Protein 6UEX (pdb70)

Organism: Staphylococcus aureus (strain N315) (NCBI:txid158879)

Nearest PDB structures (foldseek):
  6uex-assembly1_A  TM=1.004E+00  e=4.741E-59  Staphylococcus aureus subsp. aureus N315
  3tel-assembly1_A  TM=8.337E-01  e=2.319E-20  Streptococcus pneumoniae
  3tfl-assembly1_A  TM=8.234E-01  e=1.298E-20  Streptococcus pneumoniae
  3pe5-assembly2_B  TM=7.782E-01  e=2.002E-21  [Clostridium] leptum DSM 753
  6mps-assembly1_A  TM=8.080E-01  e=6.938E-20  Bacillus subtilis

Radius of gyration: 17.65 Å; Cα contacts (8 Å, |Δi|>4): 456; chains: 1; bounding box: 44×35×43 Å

Solvent-accessible surface area: 12067 Å² total; per-residue (Å²): 82,50,15,17,28,2,35,1,27,8,19,162,18,190,72,39,108,50,93,0,27,24,4,8,8,18,33,3,28,58,126,82,67,62,30,12,9,1,2,3,5,50,24,1,41,1,45,0,43,84,112,36,47,53,37,0,21,37,0,30,57,94,34,16,28,89,22,0,55,94,0,0,55,116,3,2,48,5,83,4,93,56,58,12,13,20,74,76,75,6,34,42,106,17,0,62,89,38,4,111,103,6,0,45,1,87,1,58,75,88,10,58,122,112,8,66,22,78,7,125,137,20,123,78,130,7,70,0,117,54,0,19,1,0,14,81,10,96,104,29,147,79,10,14,73,0,25,16,100,1,25,24,46,6,51,52,23,27,42,61,54,31,51,57,139,85,24,21,123,38,16,93,59,22,1,48,42,44,86,62,65,17,94,21,68,13,65,56,72,15,25,68,104,22,20,80,23,15,15,103,55,24,78,72,121,6,35,48,31,42,0,6,44,172,133,9,74,108,90,37,147,22,150,124,32,33,69,1,6,80,16,79,63,109,59,0,70,102,20,4,133,72,31,44,99,118,80

B-factor: mean 67.32, std 21.63, range [33.6, 157.25]

Sequence (247 aa):
GKISILVLGADKAQGGQSRTDSIMVVQYDFINKKMKMMSVMRDIYADIPGYGKHKINSAYALGGPELLRKTLDKNLGINPEYYAVVDFTGFEKMIDELMPEGVPINVEKDMSKNIGVSLKKGNHRLNGKELLGYARFRHDPEGDFGRVRRQQQVMQTLKKEMVNFRTVVKLPKVAGILRGYVNTNIPDSGIFQTGLSFGIRGEKDVKSLTVPIKNSYEDVNTNTDGSALQINKNTNKQAIKDFLDED

Foldseek 3Di:
DKAKEWEFEKEADPVGQIWTQWTKMWMADLPQQAIAMETEGQQAFFQQVPPGTGRLRVLCSVPRPVSSQVRCCVQQVRHHDKYKYFYLVLQQQLQCVQCVVAFWAQQCAWDDPPLPDTDHGGTDGHGRSVLSSQLPDAPDPCGSVVSNVSVVRVVLSCLVVQLEPVNLVVQVVSLVSRVVGMDMDDDSVRSNVSSVSNSPPHDSDHYYYYPPDPPFWDWDQDDPHGTHIHGDSVVNSVVVVVRPPDD

Secondary structure (DSSP, 8-state):
-EEEEEEEEEEE-TTS-EEEEEEEEEEEETTTTEEEEEEE-TTBEEEETTTEEEETTHHHHHHHHHHHHHHHHHHH----SEEEEE-HHHHHHHHHHH-TT-EEEEE-S-B-TTTSS-B-SEEEEE-HHHHHHHHH--TTTTHHHHHHHHHHHHHHHHHHHHSSHHHHTTHHHHHHHHHHH-EE---HHHHHHHHHHHHHHS-S--EEEEESPTTSEEEEE-SSS-EEEEE-HHHHHHHHHHHHH--

InterPro domains:
  IPR004474 Cell envelope-related transcriptional attenuator domain [PF03816] (99-243)
  IPR004474 Cell envelope-related transcriptional attenuator domain [TIGR00350] (99-243)
  IPR050922 LytR/CpsA/Psr cell wall biosynthesis [PTHR33392] (14-326)

Structure (mmCIF, N/CA/C/O backbone):
data_6UEX
#
_entry.id   6UEX
#
_cell.length_a   89.245
_cell.length_b   90.543
_cell.length_c   94.753
_cell.angle_alpha   90.000
_cell.angle_beta   90.000
_cell.angle_gamma   90.000
#
_symmetry.space_group_name_H-M   'C 2 2 21'
#
loop_
_entity.id
_entity.type
_entity.pdbx_description
1 polymer 'Regulatory protein MsrR'
2 non-polymer 2-(acetylamino)-2-deoxy-1-O-[(S)-hydroxy{[(S)-hydroxy{[(2Z,6Z,10Z,14Z,18Z,22Z,26Z)-3,7,11,15,19,23,27,31-octamethyldotriaconta-2,6,10,14,18,22,26,30-octaen-1-yl]oxy}phosphoryl]oxy}phosphoryl]-alpha-D-glucopyranose
3 non-polymer 'SULFATE ION'
4 non-polymer GLYCEROL
5 water water
#
loop_
_atom_site.group_PDB
_atom_site.id
_atom_site.type_symbol
_atom_site.label_atom_id
_atom_site.label_alt_id
_atom_site.label_comp_id
_atom_site.label_asym_id
_atom_site.label_entity_id
_atom_site.label_seq_id
_atom_site.pdbx_PDB_ins_code
_atom_site.Cartn_x
_atom_site.Cartn_y
_atom_site.Cartn_z
_atom_site.occupancy
_atom_site.B_iso_or_equiv
_atom_site.auth_seq_id
_atom_site.auth_comp_id
_atom_site.auth_asym_id
_atom_site.auth_atom_id
_atom_site.pdbx_PDB_model_num
ATOM 1 N N . GLY A 1 27 ? 64.826 20.139 73.693 1.00 84.54 81 GLY A N 1
ATOM 2 C CA . GLY A 1 27 ? 63.420 20.505 73.716 1.00 84.70 81 GLY A CA 1
ATOM 3 C C . GLY A 1 27 ? 62.824 20.718 72.333 1.00 81.07 81 GLY A C 1
ATOM 4 O O . GLY A 1 27 ? 62.011 21.618 72.116 1.00 78.26 81 GLY A O 1
ATOM 5 N N . LYS A 1 28 ? 63.226 19.881 71.385 1.00 79.06 82 LYS A N 1
ATOM 6 C CA . LYS A 1 28 ? 62.757 20.003 70.017 1.00 81.44 82 LYS A CA 1
ATOM 7 C C . LYS A 1 28 ? 62.299 18.646 69.501 1.00 78.55 82 LYS A C 1
ATOM 8 O O . LYS A 1 28 ? 62.584 17.600 70.089 1.00 74.33 82 LYS A O 1
ATOM 10 N N . ILE A 1 29 ? 61.567 18.679 68.393 1.00 68.51 83 ILE A N 1
ATOM 11 C CA . ILE A 1 29 ? 61.212 17.487 67.635 1.00 61.99 83 ILE A CA 1
ATOM 12 C C . ILE A 1 29 ? 61.669 17.702 66.198 1.00 61.50 83 ILE A C 1
ATOM 13 O O . ILE A 1 29 ? 61.634 18.830 65.692 1.00 61.72 83 ILE A O 1
ATOM 18 N N . SER A 1 30 ? 62.150 16.636 65.557 1.00 61.23 84 SER A N 1
ATOM 19 C CA . SER A 1 30 ? 62.596 16.716 64.171 1.00 56.97 84 SER A CA 1
ATOM 20 C C . SER A 1 30 ? 62.096 15.499 63.408 1.00 61.36 84 SER A C 1
ATOM 21 O O . SER A 1 30 ? 62.011 14.393 63.955 1.00 56.73 84 SER A O 1
ATOM 24 N N . ILE A 1 31 ? 61.728 15.722 62.150 1.00 54.60 85 ILE A N 1
ATOM 25 C CA . ILE A 1 31 ? 61.080 14.706 61.336 1.00 50.05 85 ILE A CA 1
ATOM 26 C C . ILE A 1 31 ? 61.727 14.710 59.968 1.00 52.63 85 ILE A C 1
ATOM 27 O O . ILE A 1 31 ? 61.888 15.772 59.355 1.00 46.00 85 ILE A O 1
ATOM 32 N N . LEU A 1 32 ? 62.063 13.523 59.482 1.00 51.24 86 LEU A N 1
ATOM 33 C CA . LEU A 1 32 ? 62.506 13.318 58.110 1.00 45.31 86 LEU A CA 1
ATOM 34 C C . LEU A 1 32 ? 61.268 13.087 57.255 1.00 47.26 86 LEU A C 1
ATOM 35 O O . LEU A 1 32 ? 60.589 12.069 57.411 1.00 45.68 86 LEU A O 1
ATOM 40 N N . VAL A 1 33 ? 60.965 14.027 56.357 1.00 41.82 87 VAL A N 1
ATOM 41 C CA . VAL A 1 33 ? 59.718 14.019 55.603 1.00 46.18 87 VAL A CA 1
ATOM 42 C C . VAL A 1 33 ? 60.045 13.637 54.168 1.00 44.17 87 VAL A C 1
ATOM 43 O O . VAL A 1 33 ? 60.766 14.367 53.480 1.00 41.64 87 VAL A O 1
ATOM 47 N N . LEU A 1 34 ? 59.511 12.500 53.710 1.00 38.11 88 LEU A N 1
ATOM 48 C CA . LEU A 1 34 ? 59.905 11.909 52.436 1.00 42.16 88 LEU A CA 1
ATOM 49 C C . LEU A 1 34 ? 58.728 11.823 51.483 1.00 50.38 88 LEU A C 1
ATOM 50 O O . LEU A 1 34 ? 57.683 11.241 51.818 1.00 45.04 88 LEU A O 1
ATOM 55 N N . GLY A 1 35 ? 58.914 12.351 50.281 1.00 37.32 89 GLY A N 1
ATOM 56 C CA . GLY A 1 35 ? 57.965 12.096 49.208 1.00 40.73 89 GLY A CA 1
ATOM 57 C C . GLY A 1 35 ? 58.448 10.902 48.411 1.00 49.30 89 GLY A C 1
ATOM 58 O O . GLY A 1 35 ? 59.551 10.935 47.853 1.00 41.45 89 GLY A O 1
ATOM 59 N N . ALA A 1 36 ? 57.648 9.836 48.343 1.00 41.85 90 ALA A N 1
ATOM 60 C CA . ALA A 1 36 ? 58.110 8.586 47.763 1.00 44.13 90 ALA A CA 1
ATOM 61 C C . ALA A 1 36 ? 57.210 8.171 46.610 1.00 51.77 90 ALA A C 1
ATOM 62 O O . ALA A 1 36 ? 56.102 8.672 46.445 1.00 53.32 90 ALA A O 1
ATOM 64 N N . ASP A 1 37 ? 57.707 7.257 45.794 1.00 40.61 91 ASP A N 1
ATOM 65 C CA . ASP A 1 37 ? 56.950 6.806 44.641 1.00 47.51 91 ASP A CA 1
ATOM 66 C C . ASP A 1 37 ? 57.524 5.455 44.247 1.00 50.97 91 ASP A C 1
ATOM 67 O O . ASP A 1 37 ? 58.495 4.970 44.834 1.00 50.37 91 ASP A O 1
ATOM 72 N N . LYS A 1 38 ? 56.913 4.845 43.248 1.00 48.50 92 LYS A N 1
ATOM 73 C CA . LYS A 1 38 ? 57.356 3.554 42.760 1.00 56.42 92 LYS A CA 1
ATOM 74 C C . LYS A 1 38 ? 57.939 3.733 41.370 1.00 58.42 92 LYS A C 1
ATOM 75 O O . LYS A 1 38 ? 57.335 4.395 40.524 1.00 57.72 92 LYS A O 1
ATOM 81 N N . ALA A 1 39 ? 59.112 3.153 41.143 1.00 50.84 93 ALA A N 1
ATOM 82 C CA . ALA A 1 39 ? 59.613 3.001 39.790 1.00 52.64 93 ALA A CA 1
ATOM 83 C C . ALA A 1 39 ? 58.741 2.007 39.017 1.00 47.82 93 ALA A C 1
ATOM 84 O O . ALA A 1 39 ? 57.897 1.304 39.581 1.00 59.55 93 ALA A O 1
ATOM 86 N N . GLN A 1 40 ? 58.982 1.929 37.707 1.00 58.14 94 GLN A N 1
ATOM 87 C CA . GLN A 1 40 ? 58.232 1.008 36.859 1.00 63.67 94 GLN A CA 1
ATOM 88 C C . GLN A 1 40 ? 58.403 -0.439 37.306 1.00 70.85 94 GLN A C 1
ATOM 89 O O . GLN A 1 40 ? 57.461 -1.240 37.196 1.00 58.84 94 GLN A O 1
ATOM 95 N N . GLY A 1 41 ? 59.592 -0.795 37.808 1.00 55.22 95 GLY A N 1
ATOM 96 C CA . GLY A 1 41 ? 59.853 -2.161 38.223 1.00 58.64 95 GLY A CA 1
ATOM 97 C C . GLY A 1 41 ? 59.285 -2.513 39.571 1.00 53.93 95 GLY A C 1
ATOM 98 O O . GLY A 1 41 ? 59.403 -3.662 40.022 1.00 51.85 95 GLY A O 1
ATOM 99 N N . GLY A 1 42 ? 58.692 -1.523 40.226 1.00 56.52 96 GLY A N 1
ATOM 100 C CA . GLY A 1 42 ? 58.014 -1.679 41.490 1.00 57.93 96 GLY A CA 1
ATOM 101 C C . GLY A 1 42 ? 58.838 -1.272 42.686 1.00 61.06 96 GLY A C 1
ATOM 102 O O . GLY A 1 42 ? 58.294 -1.189 43.793 1.00 55.10 96 GLY A O 1
ATOM 103 N N . GLN A 1 43 ? 60.130 -1.014 42.499 1.00 45.63 97 GLN A N 1
ATOM 104 C CA . GLN A 1 43 ? 60.965 -0.669 43.633 1.00 47.32 97 GLN A CA 1
ATOM 105 C C . GLN A 1 43 ? 60.637 0.751 44.065 1.00 51.87 97 GLN A C 1
ATOM 106 O O . GLN A 1 43 ? 60.210 1.592 43.268 1.00 43.58 97 GLN A O 1
ATOM 112 N N . SER A 1 44 ? 60.748 0.989 45.352 1.00 54.65 98 SER A N 1
ATOM 113 C CA . SER A 1 44 ? 60.323 2.260 45.892 1.00 53.14 98 SER A CA 1
ATOM 114 C C . SER A 1 44 ? 61.486 3.235 45.840 1.00 44.40 98 SER A C 1
ATOM 115 O O . SER A 1 44 ? 62.653 2.841 45.868 1.00 50.85 98 SER A O 1
ATOM 118 N N . ARG A 1 45 ? 61.153 4.515 45.703 1.00 42.95 99 ARG A N 1
ATOM 119 C CA . ARG A 1 45 ? 62.117 5.597 45.538 1.00 45.78 99 ARG A CA 1
ATOM 120 C C . ARG A 1 45 ? 61.649 6.783 46.352 1.00 48.10 99 ARG A C 1
ATOM 121 O O . ARG A 1 45 ? 60.440 7.016 46.495 1.00 45.33 99 ARG A O 1
ATOM 129 N N . THR A 1 46 ? 62.588 7.576 46.847 1.00 40.86 100 THR A N 1
ATOM 130 C CA . THR A 1 46 ? 62.187 8.863 47.394 1.00 43.24 100 THR A CA 1
ATOM 131 C C . THR A 1 46 ? 62.772 9.958 46.522 1.00 51.84 100 THR A C 1
ATOM 132 O O . THR A 1 46 ? 63.948 9.918 46.155 1.00 45.26 100 THR A O 1
ATOM 136 N N . ASP A 1 47 ? 61.924 10.895 46.123 1.00 39.18 101 ASP A N 1
ATOM 137 C CA . ASP A 1 47 ? 62.353 11.941 45.211 1.00 36.78 101 ASP A CA 1
ATOM 138 C C . ASP A 1 47 ? 62.178 13.319 45.812 1.00 41.46 101 ASP A C 1
ATOM 139 O O . ASP A 1 47 ? 62.467 14.314 45.138 1.00 48.23 101 ASP A O 1
ATOM 144 N N . SER A 1 48 ? 61.790 13.400 47.086 1.00 37.63 102 SER A N 1
ATOM 145 C CA . SER A 1 48 ? 61.747 14.668 47.799 1.00 35.50 102 SER A CA 1
ATOM 146 C C . SER A 1 48 ? 62.135 14.388 49.239 1.00 40.12 102 SER A C 1
ATOM 147 O O . SER A 1 48 ? 61.549 13.505 49.877 1.00 41.11 102 SER A O 1
ATOM 150 N N . ILE A 1 49 ? 63.145 15.104 49.741 1.00 35.46 103 ILE A N 1
ATOM 151 C CA . ILE A 1 49 ? 63.697 14.882 51.079 1.00 34.38 103 ILE A CA 1
ATOM 152 C C . ILE A 1 49 ? 63.653 16.210 51.821 1.00 40.06 103 ILE A C 1
ATOM 153 O O . ILE A 1 49 ? 64.310 17.176 51.411 1.00 37.89 103 ILE A O 1
ATOM 158 N N . MET A 1 50 ? 62.908 16.257 52.919 1.00 37.71 104 MET A N 1
ATOM 159 C CA . MET A 1 50 ? 62.874 17.446 53.748 1.00 46.03 104 MET A CA 1
ATOM 160 C C . MET A 1 50 ? 63.111 17.050 55.192 1.00 49.87 104 MET A C 1
ATOM 161 O O . MET A 1 50 ? 62.882 15.908 55.588 1.00 45.08 104 MET A O 1
ATOM 166 N N . VAL A 1 51 ? 63.612 17.998 55.975 1.00 45.60 105 VAL A N 1
ATOM 167 C CA . VAL A 1 51 ? 63.700 17.831 57.418 1.00 43.68 105 VAL A CA 1
ATOM 168 C C . VAL A 1 51 ? 62.975 19.002 58.056 1.00 46.89 105 VAL A C 1
ATOM 169 O O . VAL A 1 51 ? 63.240 20.160 57.718 1.00 52.20 105 VAL A O 1
ATOM 173 N N . VAL A 1 52 ? 62.072 18.710 58.978 1.00 45.03 106 VAL A N 1
ATOM 174 C CA . VAL A 1 52 ? 61.337 19.745 59.691 1.00 43.91 106 VAL A CA 1
ATOM 175 C C . VAL A 1 52 ? 61.699 19.638 61.161 1.00 51.95 106 VAL A C 1
ATOM 176 O O . VAL A 1 52 ? 61.708 18.539 61.726 1.00 52.83 106 VAL A O 1
ATOM 180 N N . GLN A 1 53 ? 62.017 20.771 61.773 1.00 53.64 107 GLN A N 1
ATOM 181 C CA . GLN A 1 53 ? 62.292 20.829 63.200 1.00 56.12 107 GLN A CA 1
ATOM 182 C C . GLN A 1 53 ? 61.373 21.858 63.839 1.00 56.31 107 GLN A C 1
ATOM 183 O O . GLN A 1 53 ? 61.221 22.964 63.308 1.00 57.43 107 GLN A O 1
ATOM 189 N N . TYR A 1 54 ? 60.755 21.493 64.962 1.00 54.98 108 TYR A N 1
ATOM 190 C CA . TYR A 1 54 ? 59.985 22.431 65.771 1.00 54.34 108 TYR A CA 1
ATOM 191 C C . TYR A 1 54 ? 60.628 22.555 67.143 1.00 62.46 108 TYR A C 1
ATOM 192 O O . TYR A 1 54 ? 60.854 21.547 67.820 1.00 62.39 108 TYR A O 1
ATOM 201 N N . ASP A 1 55 ? 60.910 23.793 67.546 1.00 67.51 109 ASP A N 1
ATOM 202 C CA . ASP A 1 55 ? 61.496 24.104 68.847 1.00 67.50 109 ASP A CA 1
ATOM 203 C C . ASP A 1 55 ? 60.365 24.474 69.803 1.00 67.04 109 ASP A C 1
ATOM 204 O O . ASP A 1 55 ? 59.699 25.499 69.622 1.00 69.08 109 ASP A O 1
ATOM 209 N N . PHE A 1 56 ? 60.143 23.642 70.823 1.00 78.35 110 PHE A N 1
ATOM 210 C CA . PHE A 1 56 ? 59.013 23.887 71.715 1.00 79.84 110 PHE A CA 1
ATOM 211 C C . PHE A 1 56 ? 59.268 25.068 72.642 1.00 89.84 110 PHE A C 1
ATOM 212 O O . PHE A 1 56 ? 58.322 25.766 73.024 1.00 91.00 110 PHE A O 1
ATOM 220 N N . ILE A 1 57 ? 60.526 25.314 73.009 1.00 96.59 111 ILE A N 1
ATOM 221 C CA . ILE A 1 57 ? 60.835 26.439 73.889 1.00 104.25 111 ILE A CA 1
ATOM 222 C C . ILE A 1 57 ? 60.640 27.758 73.149 1.00 100.79 111 ILE A C 1
ATOM 223 O O . ILE A 1 57 ? 59.799 28.583 73.522 1.00 93.40 111 ILE A O 1
ATOM 228 N N . ASN A 1 58 ? 61.411 27.968 72.081 1.00 98.29 112 ASN A N 1
ATOM 229 C CA . ASN A 1 58 ? 61.372 29.219 71.337 1.00 103.48 112 ASN A CA 1
ATOM 230 C C . ASN A 1 58 ? 60.155 29.337 70.428 1.00 95.96 112 ASN A C 1
ATOM 231 O O . ASN A 1 58 ? 59.903 30.428 69.900 1.00 92.10 112 ASN A O 1
ATOM 236 N N . LYS A 1 59 ? 59.398 28.252 70.246 1.00 83.93 113 LYS A N 1
ATOM 237 C CA . LYS A 1 59 ? 58.219 28.224 69.378 1.00 76.36 113 LYS A CA 1
ATOM 238 C C . LYS A 1 59 ? 58.581 28.472 67.914 1.00 78.32 113 LYS A C 1
ATOM 239 O O . LYS A 1 59 ? 57.790 29.039 67.158 1.00 73.06 113 LYS A O 1
ATOM 245 N N . LYS A 1 60 ? 59.765 28.031 67.491 1.00 78.63 114 LYS A N 1
ATOM 246 C CA . LYS A 1 60 ? 60.251 28.264 66.137 1.00 68.55 114 LYS A CA 1
ATOM 247 C C . LYS A 1 60 ? 60.231 26.973 65.334 1.00 61.31 114 LYS A C 1
ATOM 248 O O . LYS A 1 60 ? 60.691 25.929 65.807 1.00 59.73 114 LYS A O 1
ATOM 254 N N . MET A 1 61 ? 59.701 27.057 64.120 1.00 60.49 115 MET A N 1
ATOM 255 C CA . MET A 1 61 ? 59.711 25.971 63.156 1.00 56.57 115 MET A CA 1
ATOM 256 C C . MET A 1 61 ? 60.715 26.278 62.052 1.00 52.66 115 MET A C 1
ATOM 257 O O . MET A 1 61 ? 60.819 27.423 61.601 1.00 53.96 115 MET A O 1
ATOM 262 N N . LYS A 1 62 ? 61.456 25.259 61.621 1.00 49.32 116 LYS A N 1
ATOM 263 C CA . LYS A 1 62 ? 62.422 25.412 60.535 1.00 52.46 116 LYS A CA 1
ATOM 264 C C . LYS A 1 62 ? 62.306 24.213 59.606 1.00 48.64 116 LYS A C 1
ATOM 265 O O . LYS A 1 62 ? 61.981 23.105 60.038 1.00 52.64 116 LYS A O 1
ATOM 271 N N . MET A 1 63 ? 62.564 24.434 58.321 1.00 49.32 117 MET A N 1
ATOM 272 C CA . MET A 1 63 ? 62.532 23.338 57.364 1.00 44.72 117 MET A CA 1
ATOM 273 C C . MET A 1 63 ? 63.741 23.411 56.444 1.00 46.85 117 MET A C 1
ATOM 274 O O . MET A 1 63 ? 64.209 24.494 56.077 1.00 44.84 117 MET A O 1
ATOM 279 N N . MET A 1 64 ? 64.261 22.240 56.079 1.00 41.12 118 MET A N 1
ATOM 280 C CA . MET A 1 64 ? 65.374 22.186 55.142 1.00 46.40 118 MET A CA 1
ATOM 281 C C . MET A 1 64 ? 65.014 21.227 54.026 1.00 45.95 118 MET A C 1
ATOM 282 O O . MET A 1 64 ? 64.403 20.191 54.276 1.00 45.70 118 MET A O 1
ATOM 287 N N . SER A 1 65 ? 65.371 21.577 52.797 1.00 41.57 119 SER A N 1
ATOM 288 C CA . SER A 1 65 ? 65.243 20.649 51.683 1.00 39.63 119 SER A CA 1
ATOM 289 C C . SER A 1 65 ? 66.628 20.107 51.378 1.00 41.87 119 SER A C 1
ATOM 290 O O . SER A 1 65 ? 67.602 20.866 51.305 1.00 41.85 119 SER A O 1
ATOM 293 N N . VAL A 1 66 ? 66.730 18.800 51.211 1.00 39.01 120 VAL A N 1
ATOM 294 C CA . VAL A 1 66 ? 68.014 18.181 50.885 1.00 38.05 120 VAL A CA 1
ATOM 295 C C . VAL A 1 66 ? 67.865 17.611 49.488 1.00 44.51 120 VAL A C 1
ATOM 296 O O . VAL A 1 66 ? 67.016 16.743 49.257 1.00 42.05 120 VAL A O 1
ATOM 300 N N . MET A 1 67 ? 68.663 18.102 48.548 1.00 39.53 121 MET A N 1
ATOM 301 C CA . MET A 1 67 ? 68.456 17.710 47.163 1.00 40.74 121 MET A CA 1
ATOM 302 C C . MET A 1 67 ? 68.799 16.237 46.991 1.00 44.53 121 MET A C 1
ATOM 303 O O . MET A 1 67 ? 69.788 15.747 47.533 1.00 41.56 121 MET A O 1
ATOM 308 N N . ARG A 1 68 ? 67.923 15.523 46.279 1.00 42.44 122 ARG A N 1
ATOM 309 C CA . ARG A 1 68 ? 67.999 14.067 46.175 1.00 45.61 122 ARG A CA 1
ATOM 310 C C . ARG A 1 68 ? 69.246 13.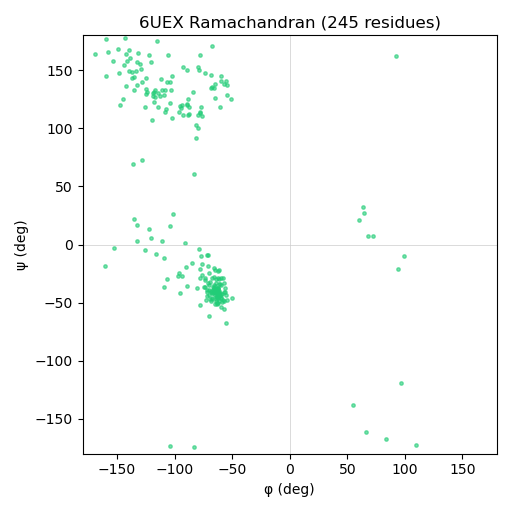582 45.448 1.00 47.69 122 ARG A C 1
ATOM 311 O O . ARG A 1 68 ? 69.636 12.417 45.626 1.00 42.45 122 ARG A O 1
ATOM 319 N N . ASP A 1 69 ? 69.871 14.439 44.630 1.00 43.45 123 ASP A N 1
ATOM 320 C CA . ASP A 1 69 ? 71.008 14.086 43.781 1.00 41.31 123 ASP A CA 1
ATOM 321 C C . ASP A 1 69 ? 72.357 14.320 44.459 1.00 40.19 123 ASP A C 1
ATOM 322 O O . ASP A 1 69 ? 73.396 14.070 43.832 1.00 44.52 123 ASP A O 1
ATOM 327 N N . ILE A 1 70 ? 72.373 14.779 45.716 1.00 41.95 124 ILE A N 1
ATOM 328 C CA . ILE A 1 70 ? 73.641 14.947 46.435 1.00 46.61 124 ILE A CA 1
ATOM 329 C C . ILE A 1 70 ? 74.424 13.642 46.437 1.00 52.82 124 ILE A C 1
ATOM 330 O O . ILE A 1 70 ? 73.910 12.590 46.836 1.00 43.12 124 ILE A O 1
ATOM 335 N N . TYR A 1 71 ? 75.691 13.714 46.024 1.00 42.82 125 TYR A N 1
ATOM 336 C CA . TYR A 1 71 ? 76.577 12.560 45.989 1.00 44.39 125 TYR A CA 1
ATOM 337 C C . TYR A 1 71 ? 77.094 12.313 47.400 1.00 61.81 125 TYR A C 1
ATOM 338 O O . TYR A 1 71 ? 77.868 13.115 47.923 1.00 59.82 125 TYR A O 1
ATOM 347 N N . ALA A 1 72 ? 76.683 11.212 48.023 1.00 47.31 126 ALA A N 1
ATOM 348 C CA . ALA A 1 72 ? 76.956 10.987 49.437 1.00 48.51 126 ALA A CA 1
ATOM 349 C C . ALA A 1 72 ? 77.565 9.613 49.668 1.00 47.60 126 ALA A C 1
ATOM 350 O O . ALA A 1 72 ? 77.262 8.662 48.943 1.00 49.83 126 ALA A O 1
ATOM 352 N N . ASP A 1 73 ? 78.374 9.507 50.724 1.00 50.58 127 ASP A N 1
ATOM 353 C CA . ASP A 1 73 ? 78.870 8.217 51.210 1.00 51.34 127 ASP A CA 1
ATOM 354 C C . ASP A 1 73 ? 77.751 7.503 51.968 1.00 53.02 127 ASP A C 1
ATOM 355 O O . ASP A 1 73 ? 77.358 7.924 53.061 1.00 52.85 127 ASP A O 1
ATOM 360 N N . ILE A 1 74 ? 77.234 6.421 51.401 1.00 51.81 128 ILE A N 1
ATOM 361 C CA . ILE A 1 74 ? 76.196 5.621 52.049 1.00 47.58 128 ILE A CA 1
ATOM 362 C C . ILE A 1 74 ? 76.901 4.509 52.828 1.00 57.08 128 ILE A C 1
ATOM 363 O O . ILE A 1 74 ? 77.536 3.644 52.201 1.00 58.02 128 ILE A O 1
ATOM 368 N N . PRO A 1 75 ? 76.870 4.531 54.159 1.00 64.08 129 PRO A N 1
ATOM 369 C CA . PRO A 1 75 ? 77.637 3.545 54.937 1.00 69.17 129 PRO A CA 1
ATOM 370 C C . PRO A 1 75 ? 77.351 2.130 54.457 1.00 69.16 129 PRO A C 1
ATOM 371 O O . PRO A 1 75 ? 76.194 1.706 54.362 1.00 63.37 129 PRO A O 1
ATOM 375 N N . GLY A 1 76 ? 78.418 1.415 54.117 1.00 64.60 130 GLY A N 1
ATOM 376 C CA . GLY A 1 76 ? 78.320 0.078 53.587 1.00 68.65 130 GLY A CA 1
ATOM 377 C C . GLY A 1 76 ? 78.317 -0.013 52.076 1.00 66.45 130 GLY A C 1
ATOM 378 O O . GLY A 1 76 ? 78.644 -1.076 51.537 1.00 63.49 130 GLY A O 1
ATOM 379 N N . TYR A 1 77 ? 77.983 1.072 51.377 1.00 60.02 131 TYR A N 1
ATOM 380 C CA . TYR A 1 77 ? 77.668 1.013 49.958 1.00 62.37 131 TYR A CA 1
ATOM 381 C C . TYR A 1 77 ? 78.469 1.957 49.072 1.00 68.14 131 TYR A C 1
ATOM 382 O O . TYR A 1 77 ? 78.311 1.901 47.845 1.00 68.04 131 TYR A O 1
ATOM 391 N N . GLY A 1 78 ? 79.300 2.820 49.638 1.00 66.78 132 GLY A N 1
ATOM 392 C CA . GLY A 1 78 ? 80.064 3.750 48.835 1.00 63.22 132 GLY A CA 1
ATOM 393 C C . GLY A 1 78 ? 79.278 4.998 48.475 1.00 62.32 132 GLY A C 1
ATOM 394 O O . GLY A 1 78 ? 78.188 5.291 49.001 1.00 53.39 132 GLY A O 1
ATOM 395 N N . LYS A 1 79 ? 79.838 5.742 47.529 1.00 49.73 133 LYS A N 1
ATOM 396 C CA . LYS A 1 79 ? 79.329 7.072 47.194 1.00 45.88 133 LYS A CA 1
ATOM 397 C C . LYS A 1 79 ? 78.256 6.971 46.108 1.00 50.26 133 LYS A C 1
ATOM 398 O O . LYS A 1 79 ? 78.516 6.453 45.013 1.00 50.95 133 LYS A O 1
ATOM 400 N N . HIS A 1 80 ? 77.047 7.442 46.418 1.00 47.05 134 HIS A N 1
ATOM 401 C CA . HIS A 1 80 ? 75.914 7.381 45.506 1.00 46.95 134 HIS A CA 1
ATOM 402 C C . HIS A 1 80 ? 75.020 8.576 45.773 1.00 47.17 134 HIS A C 1
ATOM 403 O O . HIS A 1 80 ? 75.179 9.289 46.771 1.00 50.68 134 HIS A O 1
ATOM 410 N N . LYS A 1 81 ? 74.074 8.797 44.864 1.00 43.79 135 LYS A N 1
ATOM 411 C CA . LYS A 1 81 ? 73.044 9.777 45.138 1.00 42.17 135 LYS A CA 1
ATOM 412 C C . LYS A 1 81 ? 72.376 9.433 46.458 1.00 47.41 135 LYS A C 1
ATOM 413 O O . LYS A 1 81 ? 72.100 8.267 46.750 1.00 41.23 135 LYS A O 1
ATOM 419 N N . ILE A 1 82 ? 72.144 10.459 47.269 1.00 38.51 136 ILE A N 1
ATOM 420 C CA . ILE A 1 82 ? 71.760 10.227 48.652 1.00 43.07 136 ILE A CA 1
ATOM 421 C C . ILE A 1 82 ? 70.395 9.547 48.745 1.00 43.66 136 ILE A C 1
ATOM 422 O O . ILE A 1 82 ? 70.125 8.803 49.700 1.00 40.20 136 ILE A O 1
ATOM 427 N N . ASN A 1 83 ? 69.517 9.747 47.764 1.00 36.78 137 ASN A N 1
ATOM 428 C CA . ASN A 1 83 ? 68.213 9.103 47.941 1.00 38.52 137 ASN A CA 1
ATOM 429 C C . ASN A 1 83 ? 68.260 7.587 47.766 1.00 43.35 137 ASN A C 1
ATOM 430 O O . ASN A 1 83 ? 67.284 6.907 48.122 1.00 42.20 137 ASN A O 1
ATOM 435 N N . SER A 1 84 ? 69.375 7.025 47.299 1.00 36.64 138 SER A N 1
ATOM 436 C CA . SER A 1 84 ? 69.509 5.578 47.274 1.00 40.45 138 SER A CA 1
ATOM 437 C C . SER A 1 84 ? 69.549 4.986 48.674 1.00 37.53 138 SER A C 1
ATOM 438 O O . SER A 1 84 ? 69.258 3.799 48.839 1.00 42.09 138 SER A O 1
ATOM 441 N N . ALA A 1 85 ? 69.867 5.785 49.694 1.00 39.10 139 ALA A N 1
ATOM 442 C CA . ALA A 1 85 ? 69.895 5.225 51.043 1.00 39.63 139 ALA A CA 1
ATOM 443 C C . ALA A 1 85 ? 68.513 4.740 51.460 1.00 38.65 139 ALA A C 1
ATOM 444 O O . ALA A 1 85 ? 68.386 3.742 52.167 1.00 39.29 139 ALA A O 1
ATOM 446 N N . TYR A 1 86 ? 67.469 5.470 51.065 1.00 36.35 140 TYR A N 1
ATOM 447 C CA . TYR A 1 86 ? 66.103 5.071 51.398 1.00 34.96 140 TYR A CA 1
ATOM 448 C C . TYR A 1 86 ? 65.719 3.795 50.674 1.00 36.04 140 TYR A C 1
ATOM 449 O O . TYR A 1 86 ? 65.167 2.862 51.274 1.00 41.45 140 TYR A O 1
ATOM 458 N N . ALA A 1 87 ? 66.000 3.726 49.372 1.00 38.60 141 ALA A N 1
ATOM 459 C CA . ALA A 1 87 ? 65.668 2.508 48.640 1.00 43.06 141 ALA A CA 1
ATOM 460 C C . ALA A 1 87 ? 66.320 1.294 49.281 1.00 49.33 141 ALA A C 1
ATOM 461 O O . ALA A 1 87 ? 65.713 0.222 49.353 1.00 48.63 141 ALA A O 1
ATOM 463 N N . LEU A 1 88 ? 67.550 1.446 49.777 1.00 45.34 142 LEU A N 1
ATOM 464 C CA . LEU A 1 88 ? 68.257 0.301 50.357 1.00 49.43 142 LEU A CA 1
ATOM 465 C C . LEU A 1 88 ? 67.756 -0.008 51.760 1.00 60.47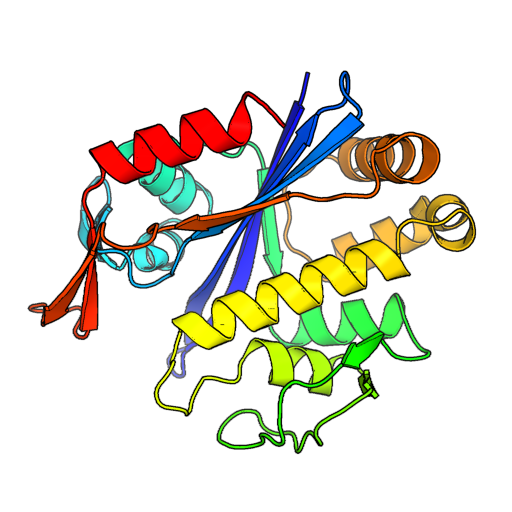 142 LEU A C 1
ATOM 466 O O . LEU A 1 88 ? 67.386 -1.144 52.057 1.00 69.33 142 LEU A O 1
ATOM 471 N N . GLY A 1 89 ? 67.727 0.993 52.640 1.00 43.66 143 GLY A N 1
ATOM 472 C CA . GLY A 1 89 ? 67.513 0.682 54.041 1.00 51.22 143 GLY A CA 1
ATOM 473 C C . GLY A 1 89 ? 66.511 1.601 54.688 1.00 53.55 143 GLY A C 1
ATOM 474 O O . GLY A 1 89 ? 66.504 1.765 55.911 1.00 52.47 143 GLY A O 1
ATOM 475 N N . GLY A 1 90 ? 65.663 2.211 53.867 1.00 49.03 144 GLY A N 1
ATOM 476 C CA . GLY A 1 90 ? 64.565 3.000 54.367 1.00 40.87 144 GLY A CA 1
ATOM 477 C C . GLY A 1 90 ? 64.993 4.246 55.109 1.00 41.49 144 GLY A C 1
ATOM 478 O O . GLY A 1 90 ? 66.123 4.750 54.963 1.00 44.29 144 GLY A O 1
ATOM 479 N N . PRO A 1 91 ? 64.066 4.791 55.903 1.00 44.40 145 PRO A N 1
ATOM 480 C CA . PRO A 1 91 ? 64.356 6.047 56.607 1.00 46.19 145 PRO A CA 1
ATOM 481 C C . PRO A 1 91 ? 65.507 5.918 57.573 1.00 47.78 145 PRO A C 1
ATOM 482 O O . PRO A 1 91 ? 66.182 6.912 57.848 1.00 48.23 145 PRO A O 1
ATOM 486 N N . GLU A 1 92 ? 65.734 4.724 58.119 1.00 45.54 146 GLU A N 1
ATOM 487 C CA . GLU A 1 92 ? 66.853 4.543 59.037 1.00 51.03 146 GLU A CA 1
ATOM 488 C C . GLU A 1 92 ? 68.194 4.756 58.335 1.00 47.51 146 GLU A C 1
ATOM 489 O O . GLU A 1 92 ? 69.064 5.481 58.835 1.00 46.36 146 GLU A O 1
ATOM 495 N N . LEU A 1 93 ? 68.392 4.119 57.177 1.00 52.12 147 LEU A N 1
ATOM 496 C CA . LEU A 1 93 ? 69.670 4.290 56.486 1.00 47.59 147 LEU A CA 1
ATOM 497 C C . LEU A 1 93 ? 69.799 5.681 55.888 1.00 51.19 147 LEU A C 1
ATOM 498 O O . LEU A 1 93 ? 70.908 6.232 55.824 1.00 42.82 147 LEU A O 1
ATOM 503 N N . LEU A 1 94 ? 68.693 6.279 55.448 1.00 41.46 148 LEU A N 1
ATOM 504 C CA . LEU A 1 94 ? 68.797 7.656 54.978 1.00 41.95 148 LEU A CA 1
ATOM 505 C C . LEU A 1 94 ? 69.160 8.595 56.124 1.00 40.46 148 LEU A C 1
ATOM 506 O O . LEU A 1 94 ? 69.959 9.530 55.946 1.00 39.78 148 LEU A O 1
ATOM 511 N N . ARG A 1 95 ? 68.613 8.339 57.318 1.00 43.19 149 ARG A N 1
ATOM 512 C CA . ARG A 1 95 ? 68.981 9.143 58.480 1.00 45.84 149 ARG A CA 1
ATOM 513 C C . ARG A 1 95 ? 70.468 9.009 58.783 1.00 47.10 149 ARG A C 1
ATOM 514 O O . ARG A 1 95 ? 71.164 10.009 58.991 1.00 47.31 149 ARG A O 1
ATOM 522 N N . LYS A 1 96 ? 70.971 7.772 58.829 1.00 46.54 150 LYS A N 1
ATOM 523 C CA . LYS A 1 96 ? 72.399 7.575 59.096 1.00 52.04 150 LYS A CA 1
ATOM 524 C C . LYS A 1 96 ? 73.260 8.230 58.021 1.00 50.43 150 LYS A C 1
ATOM 525 O O . LYS A 1 96 ? 74.361 8.723 58.301 1.00 51.49 150 LYS A O 1
ATOM 531 N N . THR A 1 97 ? 72.777 8.239 56.780 1.00 49.14 151 THR A N 1
ATOM 532 C CA . THR A 1 97 ? 73.541 8.836 55.689 1.00 45.60 151 THR A CA 1
ATOM 533 C C . THR A 1 97 ? 73.555 10.356 55.804 1.00 51.63 151 THR A C 1
ATOM 534 O O . THR A 1 97 ? 74.591 10.990 55.575 1.00 46.35 151 THR A O 1
ATOM 538 N N . LEU A 1 98 ? 72.425 10.946 56.202 1.00 43.08 152 LEU A N 1
ATOM 539 C CA . LEU A 1 98 ? 72.353 12.391 56.433 1.00 43.54 152 LEU A CA 1
ATOM 540 C C . LEU A 1 98 ? 73.225 12.803 57.611 1.00 42.21 152 LEU A C 1
ATOM 541 O O . LEU A 1 98 ? 73.825 13.885 57.613 1.00 44.08 152 LEU A O 1
ATOM 546 N N . ASP A 1 99 ? 73.274 11.970 58.650 1.00 43.09 153 ASP A N 1
ATOM 547 C CA . ASP A 1 99 ? 74.075 12.306 59.813 1.00 48.81 153 ASP A CA 1
ATOM 548 C C . ASP A 1 99 ? 75.555 12.264 59.468 1.00 55.40 153 ASP A C 1
ATOM 549 O O . ASP A 1 99 ? 76.296 13.209 59.756 1.00 53.53 153 ASP A O 1
ATOM 554 N N . LYS A 1 100 ? 75.990 11.184 58.814 1.00 53.43 154 LYS A N 1
ATOM 555 C CA . LYS A 1 100 ? 77.401 11.028 58.473 1.00 60.73 154 LYS A CA 1
ATOM 556 C C . LYS A 1 100 ? 77.873 12.126 57.525 1.00 58.44 154 LYS A C 1
ATOM 557 O O . LYS A 1 100 ? 78.979 12.648 57.675 1.00 56.68 154 LYS A O 1
ATOM 563 N N . ASN A 1 101 ? 77.050 12.491 56.544 1.00 49.09 155 ASN A N 1
ATOM 564 C CA . ASN A 1 101 ? 77.488 13.408 55.494 1.00 53.81 155 ASN A CA 1
ATOM 565 C C . ASN A 1 101 ? 77.157 14.865 55.770 1.00 61.07 155 ASN A C 1
ATOM 566 O O . ASN A 1 101 ? 77.846 15.752 55.249 1.00 59.83 155 ASN A O 1
ATOM 571 N N . LEU A 1 102 ? 76.104 15.139 56.540 1.00 48.88 156 LEU A N 1
ATOM 572 C CA . LEU A 1 102 ? 75.658 16.506 56.747 1.00 44.04 156 LEU A CA 1
ATOM 573 C C . LEU A 1 102 ? 75.383 16.837 58.206 1.00 42.07 156 LEU A C 1
ATOM 574 O O . LEU A 1 102 ? 74.976 17.968 58.490 1.00 50.03 156 LEU A O 1
ATOM 579 N N . GLY A 1 103 ? 75.619 15.906 59.136 1.00 50.60 157 GLY A N 1
ATOM 580 C CA . GLY A 1 103 ? 75.234 16.140 60.517 1.00 54.24 157 GLY A CA 1
ATOM 581 C C . GLY A 1 103 ? 73.747 16.365 60.714 1.00 62.35 157 GLY A C 1
ATOM 582 O O . GLY A 1 103 ? 73.346 16.969 61.712 1.00 62.07 157 GLY A O 1
ATOM 583 N N . ILE A 1 104 ? 72.918 15.920 59.774 1.00 53.82 158 ILE A N 1
ATOM 584 C CA . ILE A 1 104 ? 71.461 15.997 59.902 1.00 54.31 158 ILE A CA 1
ATOM 585 C C . ILE A 1 104 ? 70.983 14.659 60.448 1.00 51.66 158 ILE A C 1
ATOM 586 O O . ILE A 1 104 ? 71.199 13.621 59.817 1.00 51.63 158 ILE A O 1
ATOM 591 N N . ASN A 1 105 ? 70.349 14.674 61.625 1.00 54.85 159 ASN A N 1
ATOM 592 C CA . ASN A 1 105 ? 69.997 13.449 62.351 1.00 50.79 159 ASN A CA 1
ATOM 593 C C . ASN A 1 105 ? 68.568 13.525 62.896 1.00 52.48 159 ASN A C 1
ATOM 594 O O . ASN A 1 105 ? 68.348 13.618 64.109 1.00 57.79 159 ASN A O 1
ATOM 599 N N . PRO A 1 106 ? 67.568 13.486 62.021 1.00 53.11 160 PRO A N 1
ATOM 600 C CA . PRO A 1 106 ? 66.178 13.619 62.491 1.00 53.81 160 PRO A CA 1
ATOM 601 C C . PRO A 1 106 ? 65.723 12.413 63.311 1.00 53.26 160 PRO A C 1
ATOM 602 O O . PRO A 1 106 ? 66.122 11.273 63.057 1.00 54.12 160 PRO A O 1
ATOM 606 N N . GLU A 1 107 ? 64.878 12.682 64.316 1.00 59.69 161 GLU A N 1
ATOM 607 C CA . GLU A 1 107 ? 64.409 11.612 65.199 1.00 67.02 161 GLU A CA 1
ATOM 608 C C . GLU A 1 107 ? 63.402 10.704 64.502 1.00 66.43 161 GLU A C 1
ATOM 609 O O . GLU A 1 107 ? 63.508 9.474 64.573 1.00 69.17 161 GLU A O 1
ATOM 615 N N . TYR A 1 108 ? 62.409 11.290 63.842 1.00 54.84 162 TYR A N 1
ATOM 616 C CA . TYR A 1 108 ? 61.256 10.575 63.309 1.00 56.01 162 TYR A CA 1
ATOM 617 C C . TYR A 1 108 ? 61.226 10.652 61.791 1.00 53.35 162 TYR A C 1
ATOM 618 O O . TYR A 1 108 ? 62.002 11.369 61.153 1.00 51.59 162 TYR A O 1
ATOM 627 N N . TYR A 1 109 ? 60.264 9.949 61.202 1.00 52.01 163 TYR A N 1
ATOM 628 C CA . TYR A 1 109 ? 60.122 10.001 59.758 1.00 50.68 163 TYR A CA 1
ATOM 629 C C . TYR A 1 109 ? 58.645 10.014 59.397 1.00 46.05 163 TYR A C 1
ATOM 630 O O . TYR A 1 109 ? 57.783 9.592 60.173 1.00 50.98 163 TYR A O 1
ATOM 639 N N . ALA A 1 110 ? 58.377 10.504 58.192 1.00 44.92 164 ALA A N 1
ATOM 640 C CA . ALA A 1 110 ? 57.038 10.510 57.624 1.00 51.21 164 ALA A CA 1
ATOM 641 C C . ALA A 1 110 ? 57.209 10.346 56.122 1.00 52.66 164 ALA A C 1
ATOM 642 O O . ALA A 1 110 ? 57.854 11.180 55.478 1.00 48.08 164 ALA A O 1
ATOM 644 N N . VAL A 1 111 ? 56.633 9.287 55.565 1.00 47.20 165 VAL A N 1
ATOM 645 C CA . VAL A 1 111 ? 56.791 8.947 54.157 1.00 47.09 165 VAL A CA 1
ATOM 646 C C . VAL A 1 111 ? 55.420 8.972 53.504 1.00 47.10 165 VAL A C 1
ATOM 647 O O . VAL A 1 111 ? 54.481 8.352 54.015 1.00 47.98 165 VAL A O 1
ATOM 651 N N . VAL A 1 112 ? 55.302 9.666 52.366 1.00 41.41 166 VAL A N 1
ATOM 652 C CA . VAL A 1 112 ? 54.020 9.788 51.679 1.00 45.88 166 VAL A CA 1
ATOM 653 C C . VAL A 1 112 ? 54.246 9.496 50.206 1.00 47.13 166 VAL A C 1
ATOM 654 O O . VAL A 1 112 ? 55.210 10.008 49.620 1.00 46.20 166 VAL A O 1
ATOM 658 N N . ASP A 1 113 ? 53.336 8.722 49.596 1.00 46.03 167 ASP A N 1
ATOM 659 C CA . ASP A 1 113 ? 53.389 8.478 48.160 1.00 43.96 167 ASP A CA 1
ATOM 660 C C . ASP A 1 113 ? 52.330 9.311 47.433 1.00 47.13 167 ASP A C 1
ATOM 661 O O . ASP A 1 113 ? 51.703 10.188 48.024 1.00 48.94 167 ASP A O 1
ATOM 666 N N . PHE A 1 114 ? 52.171 9.076 46.122 1.00 48.15 168 PHE A N 1
ATOM 667 C CA . PHE A 1 114 ? 51.366 9.962 45.291 1.00 55.80 168 PHE A CA 1
ATOM 668 C C . PHE A 1 114 ? 49.919 9.945 45.744 1.00 58.41 168 PHE A C 1
ATOM 669 O O . PHE A 1 114 ? 49.305 10.999 45.947 1.00 55.24 168 PHE A O 1
ATOM 677 N N . THR A 1 115 ? 49.359 8.746 45.895 1.00 56.25 169 THR A N 1
ATOM 678 C CA . THR A 1 115 ? 47.950 8.614 46.247 1.00 65.95 169 THR A CA 1
ATOM 679 C C . THR A 1 115 ? 47.692 9.100 47.664 1.00 54.46 169 THR A C 1
ATOM 680 O O . THR A 1 115 ? 46.681 9.760 47.922 1.00 62.58 169 THR A O 1
ATOM 684 N N . GLY A 1 116 ? 48.588 8.771 48.594 1.00 53.75 170 GLY A N 1
ATOM 685 C CA . GLY A 1 116 ? 48.464 9.288 49.945 1.00 52.38 170 GLY A CA 1
ATOM 686 C C . GLY A 1 116 ? 48.464 10.801 49.974 1.00 53.59 170 GLY A C 1
ATOM 687 O O . GLY A 1 116 ? 47.589 11.420 50.586 1.00 54.71 170 GLY A O 1
ATOM 688 N N . PHE A 1 117 ? 49.418 11.417 49.271 1.00 49.63 171 PHE A N 1
ATOM 689 C CA . PHE A 1 117 ? 49.487 12.876 49.247 1.00 44.11 171 PHE A CA 1
ATOM 690 C C . PHE A 1 117 ? 48.190 13.473 48.712 1.00 47.66 171 PHE A C 1
ATOM 691 O O . PHE A 1 117 ? 47.610 14.378 49.325 1.00 49.36 171 PHE A O 1
ATOM 699 N N . GLU A 1 118 ? 47.715 12.971 47.566 1.00 48.58 172 GLU A N 1
ATOM 700 C CA . GLU A 1 118 ? 46.528 13.548 46.935 1.00 52.38 172 GLU A CA 1
ATOM 701 C C . GLU A 1 118 ? 45.308 13.426 47.839 1.00 63.14 172 GLU A C 1
ATOM 702 O O . GLU A 1 118 ? 44.530 14.384 47.998 1.00 55.66 172 GLU A O 1
ATOM 708 N N . LYS A 1 119 ? 45.121 12.248 48.436 1.00 63.43 173 LYS A N 1
ATOM 709 C CA . LYS A 1 119 ? 43.970 12.024 49.301 1.00 67.83 173 LYS A CA 1
ATOM 710 C C . LYS A 1 119 ? 44.082 12.814 50.597 1.00 62.86 173 LYS A C 1
ATOM 711 O O . LYS A 1 119 ? 43.073 13.292 51.119 1.00 61.59 173 LYS A O 1
ATOM 717 N N . MET A 1 120 ? 45.298 12.973 51.123 1.00 53.89 174 MET A N 1
ATOM 718 C CA . MET A 1 120 ? 45.478 13.762 52.336 1.00 55.34 174 MET A CA 1
ATOM 719 C C . MET A 1 120 ? 45.097 15.225 52.118 1.00 54.51 174 MET A C 1
ATOM 720 O O . MET A 1 120 ? 44.398 15.824 52.941 1.00 53.94 174 MET A O 1
ATOM 725 N N . ILE A 1 121 ? 45.570 15.826 51.025 1.00 47.50 175 ILE A N 1
ATOM 726 C CA . ILE A 1 121 ? 45.231 17.220 50.717 1.00 50.51 175 ILE A CA 1
ATOM 727 C C . ILE A 1 121 ? 43.719 17.389 50.567 1.00 53.39 175 ILE A C 1
ATOM 728 O O . ILE A 1 121 ? 43.113 18.333 51.101 1.00 54.79 175 ILE A O 1
ATOM 733 N N . ASP A 1 122 ? 43.083 16.486 49.827 1.00 51.38 176 ASP A N 1
ATOM 734 C CA . ASP A 1 122 ? 41.651 16.644 49.578 1.00 54.12 176 ASP A CA 1
ATOM 735 C C . ASP A 1 122 ? 40.826 16.466 50.845 1.00 64.85 176 ASP A C 1
ATOM 736 O O . ASP A 1 122 ? 39.742 17.049 50.964 1.00 62.92 176 ASP A O 1
ATOM 741 N N . GLU A 1 123 ? 41.306 15.671 51.799 1.00 58.63 177 GLU A N 1
ATOM 742 C CA . GLU A 1 123 ? 40.548 15.530 53.038 1.00 62.05 177 GLU A CA 1
ATOM 743 C C . GLU A 1 123 ? 40.802 16.706 53.968 1.00 63.86 177 GLU A C 1
ATOM 744 O O . GLU A 1 123 ? 39.880 17.178 54.638 1.00 71.25 177 GLU A O 1
ATOM 750 N N . LEU A 1 124 ? 42.039 17.205 54.002 1.00 59.30 178 LEU A N 1
ATOM 751 C CA . LEU A 1 124 ? 42.357 18.342 54.857 1.00 68.02 178 LEU A CA 1
ATOM 752 C C . LEU A 1 124 ? 41.746 19.619 54.307 1.00 54.38 178 LEU A C 1
ATOM 753 O O . LEU A 1 124 ? 41.188 20.422 55.060 1.00 65.30 178 LEU A O 1
ATOM 758 N N . MET A 1 125 ? 41.855 19.827 52.996 1.00 53.38 179 MET A N 1
ATOM 759 C CA . MET A 1 125 ? 41.428 21.068 52.348 1.00 58.42 179 MET A CA 1
ATOM 760 C C . MET A 1 125 ? 40.499 20.781 51.170 1.00 50.36 179 MET A C 1
ATOM 761 O O . MET A 1 125 ? 40.900 20.936 50.009 1.00 55.55 179 MET A O 1
ATOM 766 N N . PRO A 1 126 ? 39.243 20.378 51.429 1.00 53.37 180 PRO A N 1
ATOM 767 C CA . PRO A 1 126 ? 38.340 20.093 50.302 1.00 57.24 180 PRO A CA 1
ATOM 768 C C . PRO A 1 126 ? 38.119 21.299 49.399 1.00 63.65 180 PRO A C 1
ATOM 769 O O . PRO A 1 126 ? 37.893 21.130 48.198 1.00 62.62 180 PRO A O 1
ATOM 773 N N . GLU A 1 127 ? 38.206 22.514 49.933 1.00 60.14 181 GLU A N 1
ATOM 774 C CA . GLU A 1 127 ? 38.048 23.721 49.136 1.00 56.32 181 GLU A CA 1
ATOM 775 C C . GLU A 1 127 ? 39.238 23.950 48.200 1.00 50.92 181 GLU A C 1
ATOM 776 O O . GLU A 1 127 ? 39.169 24.840 47.351 1.00 58.63 181 GLU A O 1
ATOM 782 N N . GLY A 1 128 ? 40.323 23.187 48.336 1.00 51.31 182 GLY A N 1
ATOM 783 C CA . GLY A 1 128 ? 41.518 23.358 47.527 1.00 48.88 182 GLY A CA 1
ATOM 784 C C . GLY A 1 128 ? 42.531 24.291 48.176 1.00 52.35 182 GLY A C 1
ATOM 785 O O . GLY A 1 128 ? 42.215 25.086 49.059 1.00 54.30 182 GLY A O 1
ATOM 786 N N . VAL A 1 129 ? 43.767 24.210 47.702 1.00 47.48 183 VAL A N 1
ATOM 787 C CA . VAL A 1 129 ? 44.896 24.898 48.327 1.00 48.27 183 VAL A CA 1
ATOM 788 C C . VAL A 1 129 ? 45.242 26.120 47.485 1.00 43.18 183 VAL A C 1
ATOM 789 O O . VAL A 1 129 ? 45.589 25.965 46.302 1.00 51.62 183 VAL A O 1
ATOM 793 N N . PRO A 1 130 ? 45.213 27.315 48.041 1.00 48.88 184 PRO A N 1
ATOM 794 C CA . PRO A 1 130 ? 45.463 28.504 47.218 1.00 49.02 184 PRO A CA 1
ATOM 795 C C . PRO A 1 130 ? 46.955 28.645 46.966 1.00 56.20 184 PRO A C 1
ATOM 796 O O . PRO A 1 130 ? 47.746 28.830 47.895 1.00 55.75 184 PRO A O 1
ATOM 800 N N . ILE A 1 131 ? 47.349 28.498 45.703 1.00 50.66 185 ILE A N 1
ATOM 801 C CA . ILE A 1 131 ? 48.744 28.497 45.291 1.00 55.58 185 ILE A CA 1
ATOM 802 C C . ILE A 1 131 ? 48.921 2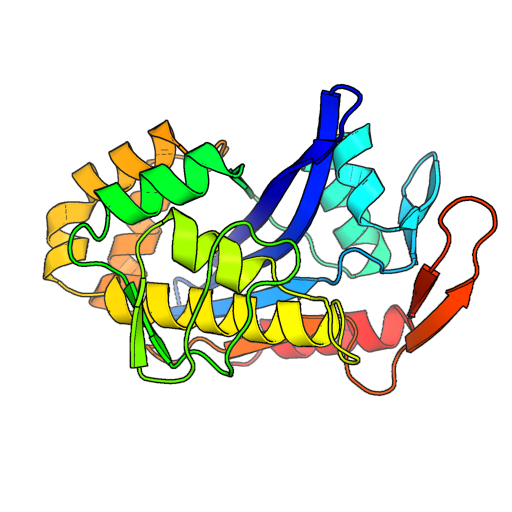9.573 44.231 1.00 62.68 185 ILE A C 1
ATOM 803 O O . ILE A 1 131 ? 48.150 29.625 43.269 1.00 63.45 185 ILE A O 1
ATOM 808 N N . ASN A 1 132 ? 49.934 30.421 44.396 1.00 55.59 186 ASN A N 1
ATOM 809 C CA . ASN A 1 132 ? 50.333 31.330 43.323 1.00 62.35 186 ASN A CA 1
ATOM 810 C C . ASN A 1 132 ? 51.221 30.550 42.365 1.00 53.94 186 ASN A C 1
ATOM 811 O O . ASN A 1 132 ? 52.440 30.482 42.526 1.00 61.96 186 ASN A O 1
ATOM 816 N N . VAL A 1 133 ? 50.604 29.953 41.345 1.00 62.17 187 VAL A N 1
ATOM 817 C CA . VAL A 1 133 ? 51.354 29.107 40.418 1.00 58.75 187 VAL A CA 1
ATOM 818 C C . VAL A 1 133 ? 52.362 29.956 39.654 1.00 71.49 187 VAL A C 1
ATOM 819 O O . VAL A 1 133 ? 52.000 30.963 39.028 1.00 74.39 187 VAL A O 1
ATOM 823 N N . GLU A 1 134 ? 53.641 29.544 39.706 1.00 66.11 188 GLU A N 1
ATOM 824 C CA . GLU A 1 134 ? 54.733 30.339 39.137 1.00 64.83 188 GLU A CA 1
ATOM 825 C C . GLU A 1 134 ? 54.539 30.577 37.648 1.00 70.29 188 GLU A C 1
ATOM 826 O O . GLU A 1 134 ? 54.746 31.691 37.152 1.00 78.07 188 GLU A O 1
ATOM 832 N N . LYS A 1 135 ? 54.188 29.530 36.909 1.00 67.54 189 LYS A N 1
ATOM 833 C CA . LYS A 1 135 ? 54.013 29.636 35.468 1.00 74.78 189 LYS A CA 1
ATOM 834 C C . LYS A 1 135 ? 53.117 28.500 35.010 1.00 75.75 189 LYS A C 1
ATOM 835 O O . LYS A 1 135 ? 52.884 27.541 35.748 1.00 62.29 189 LYS A O 1
ATOM 841 N N . ASP A 1 136 ? 52.623 28.614 33.779 1.00 78.81 190 ASP A N 1
ATOM 842 C CA . ASP A 1 136 ? 51.953 27.476 33.166 1.00 81.89 190 ASP A CA 1
ATOM 843 C C . ASP A 1 136 ? 52.917 26.298 33.088 1.00 79.73 190 ASP A C 1
ATOM 844 O O . ASP A 1 136 ? 54.110 26.467 32.814 1.00 76.02 190 ASP A O 1
ATOM 849 N N . MET A 1 137 ? 52.397 25.100 33.345 1.00 78.25 191 MET A N 1
ATOM 850 C CA . MET A 1 137 ? 53.209 23.893 33.346 1.00 72.19 191 MET A CA 1
ATOM 851 C C . MET A 1 137 ? 52.297 22.688 33.173 1.00 77.49 191 MET A C 1
ATOM 852 O O . MET A 1 137 ? 51.172 22.680 33.679 1.00 78.68 191 MET A O 1
ATOM 857 N N . SER A 1 138 ? 52.785 21.673 32.459 1.00 76.56 192 SER A N 1
ATOM 858 C CA . SER A 1 138 ? 52.000 20.459 32.270 1.00 75.58 192 SER A CA 1
ATOM 859 C C . SER A 1 138 ? 52.873 19.274 31.871 1.00 77.85 192 SER A C 1
ATOM 860 O O . SER A 1 138 ? 52.450 18.120 31.997 1.00 78.87 192 SER A O 1
ATOM 863 N N . LYS A 1 139 ? 54.084 19.548 31.387 1.00 74.71 193 LYS A N 1
ATOM 864 C CA . LYS A 1 139 ? 54.950 18.491 30.882 1.00 71.63 193 LYS A CA 1
ATOM 865 C C . LYS A 1 139 ? 55.268 17.491 31.990 1.00 65.70 193 LYS A C 1
ATOM 866 O O . LYS A 1 139 ? 55.823 17.861 33.030 1.00 62.13 193 LYS A O 1
ATOM 872 N N . ASN A 1 140 ? 54.854 16.236 31.783 1.00 65.86 194 ASN A N 1
ATOM 873 C CA . ASN A 1 140 ? 55.169 15.070 32.611 1.00 73.08 194 ASN A CA 1
ATOM 874 C C . ASN A 1 140 ? 54.473 15.033 33.969 1.00 66.42 194 ASN A C 1
ATOM 875 O O . ASN A 1 140 ? 54.778 14.146 34.775 1.00 69.10 194 ASN A O 1
ATOM 880 N N . ILE A 1 141 ? 53.536 15.935 34.257 1.00 62.44 195 ILE A N 1
ATOM 881 C CA . ILE A 1 141 ? 52.894 15.946 35.569 1.00 61.35 195 ILE A CA 1
ATOM 882 C C . ILE A 1 141 ? 51.431 15.523 35.521 1.00 64.13 195 ILE A C 1
ATOM 883 O O . ILE A 1 141 ? 50.766 15.524 36.567 1.00 61.39 195 ILE A O 1
ATOM 888 N N . GLY A 1 142 ? 50.913 15.143 34.355 1.00 68.02 196 GLY A N 1
ATOM 889 C CA . GLY A 1 142 ? 49.573 14.586 34.272 1.00 76.14 196 GLY A CA 1
ATOM 890 C C . GLY A 1 142 ? 48.444 15.546 34.568 1.00 77.84 196 GLY A C 1
ATOM 891 O O . GLY A 1 142 ? 47.295 15.113 34.670 1.00 77.26 196 GLY A O 1
ATOM 892 N N . VAL A 1 143 ? 48.740 16.836 34.726 1.00 72.63 197 VAL A N 1
ATOM 893 C CA . VAL A 1 143 ? 47.743 17.880 34.926 1.00 72.55 197 VAL A CA 1
ATOM 894 C C . VAL A 1 143 ? 48.214 19.112 34.164 1.00 76.05 197 VAL A C 1
ATOM 895 O O . VAL A 1 143 ? 49.382 19.229 33.785 1.00 67.59 197 VAL A O 1
ATOM 899 N N . SER A 1 144 ? 47.296 20.047 33.947 1.00 71.87 198 SER A N 1
ATOM 900 C CA . SER A 1 144 ? 47.601 21.274 33.218 1.00 75.57 198 SER A CA 1
ATOM 901 C C . SER A 1 144 ? 47.353 22.464 34.133 1.00 75.50 198 SER A C 1
ATOM 902 O O . SER A 1 144 ? 46.200 22.815 34.404 1.00 76.83 198 SER A O 1
ATOM 905 N N . LEU A 1 145 ? 48.426 23.090 34.593 1.00 65.81 199 LEU A N 1
ATOM 906 C CA . LEU A 1 145 ? 48.324 24.186 35.540 1.00 68.99 199 LEU A CA 1
ATOM 907 C C . LEU A 1 145 ? 48.509 25.517 34.829 1.00 78.76 199 LEU A C 1
ATOM 908 O O . LEU A 1 145 ? 49.275 25.624 33.866 1.00 78.25 199 LEU A O 1
ATOM 913 N N . LYS A 1 146 ? 47.787 26.526 35.300 1.00 77.92 200 LYS A N 1
ATOM 914 C CA . LYS A 1 146 ? 47.865 27.863 34.740 1.00 82.98 200 LYS A CA 1
ATOM 915 C C . LYS A 1 146 ? 48.502 28.804 35.751 1.00 78.35 200 LYS A C 1
ATOM 916 O O . LYS A 1 146 ? 48.267 28.688 36.960 1.00 70.94 200 LYS A O 1
ATOM 922 N N . LYS A 1 147 ? 49.317 29.724 35.243 1.00 81.37 201 LYS A N 1
ATOM 923 C CA . LYS A 1 147 ? 50.028 30.667 36.091 1.00 79.16 201 LYS A CA 1
ATOM 924 C C . LYS A 1 147 ? 49.045 31.505 36.900 1.00 78.77 201 LYS A C 1
ATOM 925 O O . LYS A 1 147 ? 47.943 31.829 36.445 1.00 76.22 201 LYS A O 1
ATOM 931 N N . GLY A 1 148 ? 49.439 31.835 38.118 1.00 76.70 202 GLY A N 1
ATOM 932 C CA . GLY A 1 148 ? 48.692 32.768 38.933 1.00 69.85 202 GLY A CA 1
ATOM 933 C C . GLY A 1 148 ? 48.008 32.083 40.100 1.00 67.71 202 GLY A C 1
ATOM 934 O O . GLY A 1 148 ? 48.199 30.897 40.371 1.00 60.97 202 GLY A O 1
ATOM 935 N N . ASN A 1 149 ? 47.180 32.860 40.789 1.00 72.08 203 ASN A N 1
ATOM 936 C CA . ASN A 1 149 ? 46.549 32.388 42.014 1.00 72.71 203 ASN A CA 1
ATOM 937 C C . ASN A 1 149 ? 45.398 31.448 41.676 1.00 71.88 203 ASN A C 1
ATOM 938 O O . ASN A 1 149 ? 44.438 31.844 41.014 1.00 67.31 203 ASN A O 1
ATOM 943 N N . HIS A 1 150 ? 45.497 30.199 42.119 1.00 67.13 204 HIS A N 1
ATOM 944 C CA . HIS A 1 150 ? 44.455 29.213 41.878 1.00 75.69 204 HIS A CA 1
ATOM 945 C C . HIS A 1 150 ? 44.350 28.305 43.091 1.00 69.43 204 HIS A C 1
ATOM 946 O O . HIS A 1 150 ? 45.313 28.139 43.843 1.00 68.82 204 HIS A O 1
ATOM 953 N N . ARG A 1 151 ? 43.173 27.722 43.283 1.00 63.72 205 ARG A N 1
ATOM 954 C CA . ARG A 1 151 ? 42.995 26.701 44.308 1.00 61.04 205 ARG A CA 1
ATOM 955 C C . ARG A 1 151 ? 43.171 25.327 43.668 1.00 51.43 205 ARG A C 1
ATOM 956 O O . ARG A 1 151 ? 42.378 24.935 42.805 1.00 66.85 205 ARG A O 1
ATOM 964 N N . LEU A 1 152 ? 44.184 24.589 44.111 1.00 47.03 206 LEU A N 1
ATOM 965 C CA . LEU A 1 152 ? 44.547 23.309 43.512 1.00 47.09 206 LEU A CA 1
ATOM 966 C C . LEU A 1 152 ? 44.082 22.163 44.395 1.00 54.61 206 LEU A C 1
ATOM 967 O O . LEU A 1 152 ? 44.182 22.244 45.621 1.00 57.17 206 LEU A O 1
ATOM 972 N N . ASN A 1 153 ? 43.568 21.100 43.776 1.00 53.13 207 ASN A N 1
ATOM 973 C CA . ASN A 1 153 ? 43.209 19.913 44.537 1.00 47.94 207 ASN A CA 1
ATOM 974 C C . ASN A 1 153 ? 44.472 19.065 44.734 1.00 47.12 207 ASN A C 1
ATOM 975 O O . ASN A 1 153 ? 45.584 19.478 44.391 1.00 46.68 207 ASN A O 1
ATOM 980 N N . GLY A 1 154 ? 44.322 17.874 45.305 1.00 55.34 208 GLY A N 1
ATOM 981 C CA . GLY A 1 154 ? 45.499 17.070 45.608 1.00 57.12 208 GLY A CA 1
ATOM 982 C C . GLY A 1 154 ? 46.284 16.682 44.369 1.00 58.41 208 GLY A C 1
ATOM 983 O O . GLY A 1 154 ? 47.521 16.748 44.359 1.00 47.10 208 GLY A O 1
ATOM 984 N N . LYS A 1 155 ? 45.578 16.264 43.311 1.00 52.09 209 LYS A N 1
ATOM 985 C CA . LYS A 1 155 ? 46.252 15.868 42.076 1.00 57.80 209 LYS A CA 1
ATOM 986 C C . LYS A 1 155 ? 47.041 17.028 41.483 1.00 57.81 209 LYS A C 1
ATOM 987 O O . LYS A 1 155 ? 48.193 16.856 41.057 1.00 51.52 209 LYS A O 1
ATOM 993 N N . GLU A 1 156 ? 46.447 18.222 41.468 1.00 51.87 210 GLU A N 1
ATOM 994 C CA . GLU A 1 156 ? 47.125 19.374 40.888 1.00 50.56 210 GLU A CA 1
ATOM 995 C C . GLU A 1 156 ? 48.297 19.827 41.752 1.00 48.97 210 GLU A C 1
ATOM 996 O O . GLU A 1 156 ? 49.367 20.151 41.231 1.00 50.12 210 GLU A O 1
ATOM 1002 N N . LEU A 1 157 ? 48.112 19.889 43.073 1.00 49.92 211 LEU A N 1
ATOM 1003 C CA . LEU A 1 157 ? 49.210 20.311 43.939 1.00 43.11 211 LEU A CA 1
ATOM 1004 C C . LEU A 1 157 ? 50.378 19.336 43.829 1.00 47.25 211 LEU A C 1
ATOM 1005 O O . LEU A 1 157 ? 51.549 19.740 43.851 1.00 47.04 211 LEU A O 1
ATOM 1010 N N . LEU A 1 158 ? 50.075 18.043 43.703 1.00 44.23 212 LEU A N 1
ATOM 1011 C CA . LEU A 1 158 ? 51.142 17.063 43.486 1.00 45.60 212 LEU A CA 1
ATOM 1012 C C . LEU A 1 158 ? 51.855 17.333 42.169 1.00 56.73 212 LEU A C 1
ATOM 1013 O O . LEU A 1 158 ? 53.090 17.267 42.095 1.00 55.47 212 LEU A O 1
ATOM 1018 N N . GLY A 1 159 ? 51.084 17.622 41.115 1.00 51.53 213 GLY A N 1
ATOM 1019 C CA . GLY A 1 159 ? 51.681 18.012 39.850 1.00 52.84 213 GLY A CA 1
ATOM 1020 C C . GLY A 1 159 ? 52.602 19.206 40.005 1.00 58.79 213 GLY A C 1
ATOM 1021 O O . GLY A 1 159 ? 53.710 19.224 39.466 1.00 51.16 213 GLY A O 1
ATOM 1022 N N . TYR A 1 160 ? 52.161 20.207 40.774 1.00 46.19 214 TYR A N 1
ATOM 1023 C CA . TYR A 1 160 ? 52.972 21.401 41.006 1.00 43.17 214 TYR A CA 1
ATOM 1024 C C . TYR A 1 160 ? 54.270 21.068 41.718 1.00 46.01 214 TYR A C 1
ATOM 1025 O O . TYR A 1 160 ? 55.301 21.702 41.469 1.00 51.23 214 TYR A O 1
ATOM 1034 N N . ALA A 1 161 ? 54.218 20.122 42.660 1.00 43.20 215 ALA A N 1
ATOM 1035 C CA . ALA A 1 161 ? 55.394 19.716 43.402 1.00 47.72 215 ALA A CA 1
ATOM 1036 C C . ALA A 1 161 ? 56.310 18.825 42.586 1.00 48.43 215 ALA A C 1
ATOM 1037 O O . ALA A 1 161 ? 57.477 18.673 42.957 1.00 44.37 215 ALA A O 1
ATOM 1039 N N . ARG A 1 162 ? 55.814 18.244 41.488 1.00 46.29 216 ARG A N 1
ATOM 1040 C CA . ARG A 1 162 ? 56.613 17.333 40.678 1.00 47.98 216 ARG A CA 1
ATOM 1041 C C . ARG A 1 162 ? 57.274 17.989 39.470 1.00 51.07 216 ARG A C 1
ATOM 1042 O O . ARG A 1 162 ? 58.285 17.463 38.984 1.00 54.82 216 ARG A O 1
ATOM 1050 N N . PHE A 1 163 ? 56.733 19.101 38.967 1.00 47.43 217 PHE A N 1
ATOM 1051 C CA . PHE A 1 163 ? 57.253 19.688 37.737 1.00 51.33 217 PHE A CA 1
ATOM 1052 C C . PHE A 1 163 ? 58.737 20.023 37.842 1.00 55.80 217 PHE A C 1
ATOM 1053 O O . PHE A 1 163 ? 59.213 20.571 38.844 1.00 54.11 217 PHE A O 1
ATOM 1061 N N . ARG A 1 164 ? 59.451 19.725 36.772 1.00 58.29 218 ARG A N 1
ATOM 1062 C CA . ARG A 1 164 ? 60.883 19.972 36.698 1.00 64.09 218 ARG A CA 1
ATOM 1063 C C . ARG A 1 164 ? 61.366 20.184 35.273 1.00 71.64 218 ARG A C 1
ATOM 1064 O O . ARG A 1 164 ? 62.556 20.447 35.086 1.00 73.99 218 ARG A O 1
ATOM 1072 N N . HIS A 1 165 ? 60.498 20.077 34.264 1.00 74.94 219 HIS A N 1
ATOM 1073 C CA . HIS A 1 165 ? 60.923 20.042 32.863 1.00 84.28 219 HIS A CA 1
ATOM 1074 C C . HIS A 1 165 ? 61.148 21.455 32.320 1.00 83.57 219 HIS A C 1
ATOM 1075 O O . HIS A 1 165 ? 60.504 21.908 31.374 1.00 87.21 219 HIS A O 1
ATOM 1082 N N . ASP A 1 166 ? 62.088 22.153 32.950 1.00 74.85 220 ASP A N 1
ATOM 1083 C CA . ASP A 1 166 ? 62.578 23.434 32.458 1.00 82.07 220 ASP A CA 1
ATOM 1084 C C . ASP A 1 166 ? 64.077 23.497 32.755 1.00 87.71 220 ASP A C 1
ATOM 1085 O O . ASP A 1 166 ? 64.619 22.539 33.324 1.00 78.18 220 ASP A O 1
ATOM 1090 N N . PRO A 1 167 ? 64.794 24.561 32.371 1.00 86.80 221 PRO A N 1
ATOM 1091 C CA . PRO A 1 167 ? 66.246 24.581 32.629 1.00 86.15 221 PRO A CA 1
ATOM 1092 C C . PRO A 1 167 ? 66.627 24.507 34.102 1.00 78.61 221 PRO A C 1
ATOM 1093 O O . PRO A 1 167 ? 67.759 24.110 34.407 1.00 83.20 221 PRO A O 1
ATOM 1097 N N . GLU A 1 168 ? 65.730 24.869 35.022 1.00 69.69 222 GLU A N 1
ATOM 1098 C CA . GLU A 1 168 ? 66.061 24.876 36.443 1.00 71.12 222 GLU A CA 1
ATOM 1099 C C . GLU A 1 168 ? 66.047 23.489 37.069 1.00 75.64 222 GLU A C 1
ATOM 1100 O O . GLU A 1 168 ? 66.653 23.305 38.130 1.00 72.38 222 GLU A O 1
ATOM 1106 N N . GLY A 1 169 ? 65.351 22.531 36.458 1.00 65.10 223 GLY A N 1
ATOM 1107 C CA . GLY A 1 169 ? 65.376 21.156 36.933 1.00 58.90 223 GLY A CA 1
ATOM 1108 C C . GLY A 1 169 ? 64.991 21.047 38.391 1.00 54.92 223 GLY A C 1
ATOM 1109 O O . GLY A 1 169 ? 64.070 21.725 38.870 1.00 54.59 223 GLY A O 1
ATOM 1110 N N . ASP A 1 170 ? 65.725 20.202 39.114 1.00 54.21 224 ASP A N 1
ATOM 1111 C CA . ASP A 1 170 ? 65.434 19.959 40.523 1.00 60.13 224 ASP A CA 1
ATOM 1112 C C . ASP A 1 170 ? 65.570 21.218 41.367 1.00 59.52 224 ASP A C 1
ATOM 1113 O O . ASP A 1 170 ? 64.978 21.295 42.450 1.00 50.80 224 ASP A O 1
ATOM 1118 N N . PHE A 1 171 ? 66.330 22.209 40.908 1.00 54.65 225 PHE A N 1
ATOM 1119 C CA . PHE A 1 171 ? 66.491 23.405 41.723 1.00 51.23 225 PHE A CA 1
ATOM 1120 C C . PHE A 1 171 ? 65.190 24.200 41.777 1.00 53.61 225 PHE A C 1
ATOM 1121 O O . PHE A 1 171 ? 64.810 24.714 42.836 1.00 57.27 225 PHE A O 1
ATOM 1129 N N . GLY A 1 172 ? 64.470 24.287 40.658 1.00 52.40 226 GLY A N 1
ATOM 1130 C CA . GLY A 1 172 ? 63.195 24.981 40.683 1.00 51.38 226 GLY A CA 1
ATOM 1131 C C . GLY A 1 172 ? 62.111 24.182 41.379 1.00 48.73 226 GLY A C 1
ATOM 1132 O O . GLY A 1 172 ? 61.179 24.757 41.949 1.00 52.41 226 GLY A O 1
ATOM 1133 N N . ARG A 1 173 ? 62.216 22.855 41.340 1.00 48.40 227 ARG A N 1
ATOM 1134 C CA . ARG A 1 173 ? 61.249 22.008 42.031 1.00 49.33 227 ARG A CA 1
ATOM 1135 C C . ARG A 1 173 ? 61.362 22.174 43.542 1.00 52.28 227 ARG A C 1
ATOM 1136 O O . ARG A 1 173 ? 60.342 22.254 44.242 1.00 49.70 227 ARG A O 1
ATOM 1144 N N . VAL A 1 174 ? 62.598 22.248 44.061 1.00 46.72 228 VAL A N 1
ATOM 1145 C CA . VAL A 1 174 ? 62.784 22.462 45.494 1.00 49.53 228 VAL A CA 1
ATOM 1146 C C . VAL A 1 174 ? 62.155 23.777 45.917 1.00 47.37 228 VAL A C 1
ATOM 1147 O O . VAL A 1 174 ? 61.483 23.860 46.956 1.00 52.62 228 VAL A O 1
ATOM 1151 N N . ARG A 1 175 ? 62.368 24.829 45.124 1.00 48.06 229 ARG A N 1
ATOM 1152 C CA . ARG A 1 175 ? 61.727 26.108 45.413 1.00 44.48 229 ARG A CA 1
ATOM 1153 C C . ARG A 1 175 ? 60.208 25.956 45.472 1.00 46.58 229 ARG A C 1
ATOM 1154 O O . ARG A 1 175 ? 59.559 26.417 46.418 1.00 48.08 229 ARG A O 1
ATOM 1162 N N . ARG A 1 176 ? 59.621 25.299 44.476 1.00 50.68 230 ARG A N 1
ATOM 1163 C CA . ARG A 1 176 ? 58.161 25.174 44.456 1.00 51.61 230 ARG A CA 1
ATOM 1164 C C . ARG A 1 176 ? 57.651 24.259 45.570 1.00 47.98 230 ARG A C 1
ATOM 1165 O O . ARG A 1 176 ? 56.560 24.485 46.108 1.00 46.06 230 ARG A O 1
ATOM 1173 N N . GLN A 1 177 ? 58.426 23.235 45.943 1.00 47.99 231 GLN A N 1
ATOM 1174 C CA . GLN A 1 177 ? 58.035 22.384 47.062 1.00 47.49 231 GLN A CA 1
ATOM 1175 C C . GLN A 1 177 ? 58.036 23.160 48.370 1.00 43.99 231 GLN A C 1
ATOM 1176 O O . GLN A 1 177 ? 57.141 22.989 49.208 1.00 42.61 231 GLN A O 1
ATOM 1182 N N . GLN A 1 178 ? 59.039 24.019 48.568 1.00 41.13 232 GLN A N 1
ATOM 1183 C CA . GLN A 1 178 ? 59.045 24.849 49.762 1.00 50.01 232 GLN A CA 1
ATOM 1184 C C . GLN A 1 178 ? 57.872 25.823 49.746 1.00 51.20 232 GLN A C 1
ATOM 1185 O O . GLN A 1 178 ? 57.277 26.105 50.795 1.00 46.37 232 GLN A O 1
ATOM 1191 N N . GLN A 1 179 ? 57.513 26.327 48.557 1.00 51.50 233 GLN A N 1
ATOM 1192 C CA . GLN A 1 179 ? 56.340 27.188 48.437 1.00 48.42 233 GLN A CA 1
ATOM 1193 C C . GLN A 1 179 ? 55.068 26.449 48.862 1.00 52.16 233 GLN A C 1
ATOM 1194 O O . GLN A 1 179 ? 54.224 27.012 49.571 1.00 49.26 233 GLN A O 1
ATOM 1200 N N . VAL A 1 180 ? 54.937 25.176 48.469 1.00 45.87 234 VAL A N 1
ATOM 1201 C CA . VAL A 1 180 ? 53.789 24.360 48.868 1.00 43.77 234 VAL A CA 1
ATOM 1202 C C . VAL A 1 180 ? 53.759 24.183 50.384 1.00 54.49 234 VAL A C 1
ATOM 1203 O O . VAL A 1 180 ? 52.705 24.302 51.028 1.00 48.20 234 VAL A O 1
ATOM 1207 N N . MET A 1 181 ? 54.912 23.871 50.976 1.00 50.46 235 MET A N 1
ATOM 1208 C CA . MET A 1 181 ? 54.955 23.670 52.422 1.00 45.08 235 MET A CA 1
ATOM 1209 C C . MET A 1 181 ? 54.598 24.950 53.163 1.00 45.69 235 MET A C 1
ATOM 1210 O O . MET A 1 181 ? 53.888 24.912 54.173 1.00 55.13 235 MET A O 1
ATOM 1215 N N . GLN A 1 182 ? 55.086 26.095 52.681 1.00 43.74 236 GLN A N 1
ATOM 1216 C CA . GLN A 1 182 ? 54.746 27.360 53.322 1.00 52.63 236 GLN A CA 1
ATOM 1217 C C . GLN A 1 182 ? 53.261 27.663 53.173 1.00 54.35 236 GLN A C 1
ATOM 1218 O O . GLN A 1 182 ? 52.648 28.265 54.062 1.00 58.73 236 GLN A O 1
ATOM 1224 N N . THR A 1 183 ? 52.673 27.283 52.040 1.00 57.33 237 THR A N 1
ATOM 1225 C CA . 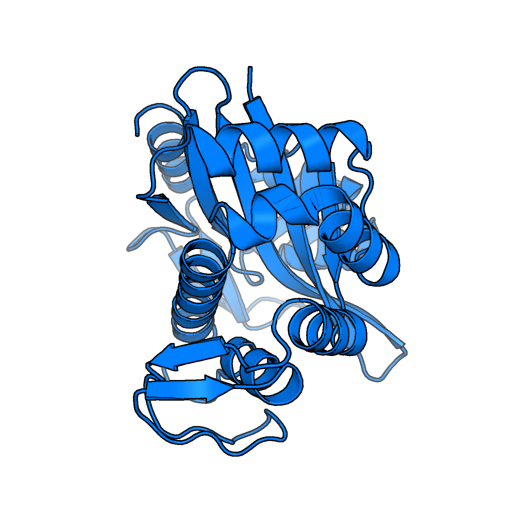THR A 1 183 ? 51.242 27.500 51.859 1.00 59.31 237 THR A CA 1
ATOM 1226 C C . THR A 1 183 ? 50.436 26.591 52.776 1.00 63.43 237 THR A C 1
ATOM 1227 O O . THR A 1 183 ? 49.497 27.041 53.438 1.00 63.09 237 THR A O 1
ATOM 1231 N N . LEU A 1 184 ? 50.786 25.304 52.826 1.00 54.95 238 LEU A N 1
ATOM 1232 C CA . LEU A 1 184 ? 50.120 24.403 53.762 1.00 60.29 238 LEU A CA 1
ATOM 1233 C C . LEU A 1 184 ? 50.246 24.925 55.186 1.00 72.42 238 LEU A C 1
ATOM 1234 O O . LEU A 1 184 ? 49.277 24.893 55.953 1.00 62.19 238 LEU A O 1
ATOM 1239 N N . LYS A 1 185 ? 51.427 25.440 55.546 1.00 64.67 239 LYS A N 1
ATOM 1240 C CA . LYS A 1 185 ? 51.612 26.048 56.859 1.00 63.56 239 LYS A CA 1
ATOM 1241 C C . LYS A 1 185 ? 50.622 27.183 57.078 1.00 67.99 239 LYS A C 1
ATOM 1242 O O . LYS A 1 185 ? 49.867 27.185 58.053 1.00 75.24 239 LYS A O 1
ATOM 1248 N N . LYS A 1 186 ? 50.606 28.157 56.163 1.00 60.34 240 LYS A N 1
ATOM 1249 C CA . LYS A 1 186 ? 49.756 29.330 56.335 1.00 72.72 240 LYS A CA 1
ATOM 1250 C C . LYS A 1 186 ? 48.280 28.960 56.321 1.00 80.64 240 LYS A C 1
ATOM 1251 O O . LYS A 1 186 ? 47.469 29.621 56.979 1.00 88.65 240 LYS A O 1
ATOM 1253 N N . GLU A 1 187 ? 47.916 27.904 55.598 1.00 75.84 241 GLU A N 1
ATOM 1254 C CA . GLU A 1 187 ? 46.517 27.546 55.444 1.00 82.54 241 GLU A CA 1
ATOM 1255 C C . GLU A 1 187 ? 46.014 26.598 56.518 1.00 82.77 241 GLU A C 1
ATOM 1256 O O . GLU A 1 187 ? 44.797 26.510 56.724 1.00 89.25 241 GLU A O 1
ATOM 1262 N N . MET A 1 188 ? 46.906 25.903 57.215 1.00 65.74 242 MET A N 1
ATOM 1263 C CA . MET A 1 188 ? 46.494 24.935 58.223 1.00 75.23 242 MET A CA 1
ATOM 1264 C C . MET A 1 188 ? 46.714 25.398 59.653 1.00 84.62 242 MET A C 1
ATOM 1265 O O . MET A 1 188 ? 45.964 24.986 60.533 1.00 99.54 242 MET A O 1
ATOM 1270 N N . VAL A 1 189 ? 47.710 26.236 59.931 1.00 107.57 243 VAL A N 1
ATOM 1271 C CA . VAL A 1 189 ? 47.894 26.687 61.308 1.00 101.99 243 VAL A CA 1
ATOM 1272 C C . VAL A 1 189 ? 46.881 27.801 61.567 1.00 112.53 243 VAL A C 1
ATOM 1273 O O . VAL A 1 189 ? 47.039 28.944 61.138 1.00 124.33 243 VAL A O 1
ATOM 1277 N N . ASN A 1 190 ? 45.792 27.436 62.231 1.00 104.82 244 ASN A N 1
ATOM 1278 C CA . ASN A 1 190 ? 44.748 28.370 62.624 1.00 113.25 244 ASN A CA 1
ATOM 1279 C C . ASN A 1 190 ? 43.825 27.639 63.582 1.00 109.65 244 ASN A C 1
ATOM 1280 O O . ASN A 1 190 ? 43.843 26.407 63.670 1.00 108.42 244 ASN A O 1
ATOM 1285 N N . PHE A 1 191 ? 43.018 28.413 64.300 1.00 116.37 245 PHE A N 1
ATOM 1286 C CA . PHE A 1 191 ? 42.173 27.820 65.326 1.00 120.89 245 PHE A CA 1
ATOM 1287 C C . PHE A 1 191 ? 41.154 26.857 64.732 1.00 118.78 245 PHE A C 1
ATOM 1288 O O . PHE A 1 191 ? 40.820 25.851 65.363 1.00 118.50 245 PHE A O 1
ATOM 1296 N N . ARG A 1 192 ? 40.669 27.124 63.516 1.00 118.39 246 ARG A N 1
ATOM 1297 C CA . ARG A 1 192 ? 39.713 26.211 62.897 1.00 111.76 246 ARG A CA 1
ATOM 1298 C C . ARG A 1 192 ? 40.306 24.816 62.707 1.00 103.21 246 ARG A C 1
ATOM 1299 O O . ARG A 1 192 ? 39.587 23.819 62.830 1.00 103.82 246 ARG A O 1
ATOM 1301 N N . THR A 1 193 ? 41.609 24.720 62.430 1.00 95.79 247 THR A N 1
ATOM 1302 C CA . THR A 1 193 ? 42.255 23.422 62.261 1.00 91.96 247 THR A CA 1
ATOM 1303 C C . THR A 1 193 ? 42.784 22.853 63.577 1.00 91.57 247 THR A C 1
ATOM 1304 O O . THR A 1 193 ? 42.744 21.636 63.791 1.00 87.24 247 THR A O 1
ATOM 1308 N N . VAL A 1 194 ? 43.289 23.705 64.471 1.00 88.55 248 VAL A N 1
ATOM 1309 C CA . VAL A 1 194 ? 43.771 23.221 65.763 1.00 88.00 248 VAL A CA 1
ATOM 1310 C C . VAL A 1 194 ? 42.604 22.683 66.583 1.00 93.65 248 VAL A C 1
ATOM 1311 O O . VAL A 1 194 ? 42.740 21.687 67.308 1.00 89.21 248 VAL A O 1
ATOM 1315 N N . VAL A 1 195 ? 41.434 23.327 66.471 1.00 94.99 249 VAL A N 1
ATOM 1316 C CA . VAL A 1 195 ? 40.208 22.767 67.029 1.00 97.25 249 VAL A CA 1
ATOM 1317 C C . VAL A 1 195 ? 39.941 21.382 66.457 1.00 92.38 249 VAL A C 1
ATOM 1318 O O . VAL A 1 195 ? 39.412 20.509 67.153 1.00 92.28 249 VAL A O 1
ATOM 1322 N N . LYS A 1 196 ? 40.325 21.147 65.199 1.00 82.16 250 LYS A N 1
ATOM 1323 C CA . LYS A 1 196 ? 40.087 19.879 64.520 1.00 83.92 250 LYS A CA 1
ATOM 1324 C C . LYS A 1 196 ? 41.333 18.995 64.479 1.00 89.86 250 LYS A C 1
ATOM 1325 O O . LYS A 1 196 ? 41.466 18.155 63.580 1.00 85.02 250 LYS A O 1
ATOM 1327 N N . LEU A 1 197 ? 42.245 19.169 65.438 1.00 83.79 251 LEU A N 1
ATOM 1328 C CA . LEU A 1 197 ? 43.472 18.374 65.452 1.00 81.15 251 LEU A CA 1
ATOM 1329 C C . LEU A 1 197 ? 43.243 16.866 65.521 1.00 79.22 251 LEU A C 1
ATOM 1330 O O . LEU A 1 197 ? 43.966 16.137 64.816 1.00 72.21 251 LEU A O 1
ATOM 1335 N N . PRO A 1 198 ? 42.318 16.329 66.334 1.00 78.84 252 PRO A N 1
ATOM 1336 C CA . PRO A 1 198 ? 42.087 14.871 66.288 1.00 79.04 252 PRO A CA 1
ATOM 1337 C C . PRO A 1 198 ? 41.761 14.366 64.895 1.00 81.19 252 PRO A C 1
ATOM 1338 O O . PRO A 1 198 ? 42.358 13.382 64.432 1.00 78.98 252 PRO A O 1
ATOM 1342 N N . LYS A 1 199 ? 40.832 15.032 64.205 1.00 78.46 253 LYS A N 1
ATOM 1343 C CA . LYS A 1 199 ? 40.497 14.651 62.839 1.00 82.10 253 LYS A CA 1
ATOM 1344 C C . LYS A 1 199 ? 41.726 14.737 61.945 1.00 79.33 253 LYS A C 1
ATOM 1345 O O . LYS A 1 199 ? 42.097 13.762 61.286 1.00 84.19 253 LYS A O 1
ATOM 1347 N N . VAL A 1 200 ? 42.381 15.904 61.937 1.00 66.95 254 VAL A N 1
ATOM 1348 C CA . VAL A 1 200 ? 43.587 16.105 61.132 1.00 71.35 254 VAL A CA 1
ATOM 1349 C C . VAL A 1 200 ? 44.588 14.977 61.361 1.00 76.15 254 VAL A C 1
ATOM 1350 O O . VAL A 1 200 ? 45.145 14.415 60.411 1.00 80.17 254 VAL A O 1
ATOM 1354 N N . ALA A 1 201 ? 44.823 14.622 62.628 1.00 80.02 255 ALA A N 1
ATOM 1355 C CA . ALA A 1 201 ? 45.791 13.571 62.929 1.00 85.56 255 ALA A CA 1
ATOM 1356 C C . ALA A 1 201 ? 45.350 12.228 62.363 1.00 84.13 255 ALA A C 1
ATOM 1357 O O . ALA A 1 201 ? 46.173 11.474 61.828 1.00 73.88 255 ALA A O 1
ATOM 1359 N N . GLY A 1 202 ? 44.056 11.909 62.479 1.00 70.33 256 GLY A N 1
ATOM 1360 C CA . GLY A 1 202 ? 43.556 10.663 61.915 1.00 76.67 256 GLY A CA 1
ATOM 1361 C C . GLY A 1 202 ? 43.712 10.602 60.408 1.00 80.45 256 GLY A C 1
ATOM 1362 O O . GLY A 1 202 ? 44.034 9.550 59.847 1.00 78.13 256 GLY A O 1
ATOM 1363 N N . ILE A 1 203 ? 43.494 11.732 59.731 1.00 76.74 257 ILE A N 1
ATOM 1364 C CA . ILE A 1 203 ? 43.683 11.784 58.283 1.00 71.56 257 ILE A CA 1
ATOM 1365 C C . ILE A 1 203 ? 45.150 11.559 57.935 1.00 66.96 257 ILE A C 1
ATOM 1366 O O . ILE A 1 203 ? 45.474 10.876 56.955 1.00 68.27 257 ILE A O 1
ATOM 1371 N N . LEU A 1 204 ? 46.058 12.132 58.729 1.00 62.37 258 LEU A N 1
ATOM 1372 C CA . LEU A 1 204 ? 47.487 11.993 58.454 1.00 76.87 258 LEU A CA 1
ATOM 1373 C C . LEU A 1 204 ? 47.962 10.555 58.645 1.00 79.31 258 LEU A C 1
ATOM 1374 O O . LEU A 1 204 ? 48.699 10.019 57.809 1.00 77.37 258 LEU A O 1
ATOM 1379 N N . ARG A 1 205 ? 47.557 9.912 59.743 1.00 73.82 259 ARG A N 1
ATOM 1380 C CA . ARG A 1 205 ? 48.026 8.556 60.010 1.00 81.94 259 ARG A CA 1
ATOM 1381 C C . ARG A 1 205 ? 47.427 7.537 59.053 1.00 84.03 259 ARG A C 1
ATOM 1382 O O . ARG A 1 205 ? 47.976 6.440 58.911 1.00 92.54 259 ARG A O 1
ATOM 1390 N N . GLY A 1 206 ? 46.321 7.875 58.389 1.00 75.74 260 GLY A N 1
ATOM 1391 C CA . GLY A 1 206 ? 45.767 6.976 57.396 1.00 69.56 260 GLY A CA 1
ATOM 1392 C C . GLY A 1 206 ? 46.503 7.011 56.074 1.00 71.97 260 GLY A C 1
ATOM 1393 O O . GLY A 1 206 ? 46.540 6.001 55.363 1.00 81.77 260 GLY A O 1
ATOM 1394 N N . TYR A 1 207 ? 47.107 8.158 55.727 1.00 60.96 261 TYR A N 1
ATOM 1395 C CA . TYR A 1 207 ? 47.764 8.333 54.436 1.00 61.03 261 TYR A CA 1
ATOM 1396 C C . TYR A 1 207 ? 49.268 8.560 54.519 1.00 58.24 261 TYR A C 1
ATOM 1397 O O . TYR A 1 207 ? 49.916 8.626 53.467 1.00 59.96 261 TYR A O 1
ATOM 1406 N N . VAL A 1 208 ? 49.825 8.739 55.715 1.00 58.78 262 VAL A N 1
ATOM 1407 C CA . VAL A 1 208 ? 51.253 8.966 55.899 1.00 54.05 262 VAL A CA 1
ATOM 1408 C C . VAL A 1 208 ? 51.827 7.819 56.723 1.00 55.35 262 VAL A C 1
ATOM 1409 O O . VAL A 1 208 ? 51.270 7.453 57.762 1.00 53.92 262 VAL A O 1
ATOM 1413 N N . ASN A 1 209 ? 52.931 7.247 56.254 1.00 54.45 263 ASN A N 1
ATOM 1414 C CA . ASN A 1 209 ? 53.645 6.209 56.993 1.00 53.61 263 ASN A CA 1
ATOM 1415 C C . ASN A 1 209 ? 54.651 6.897 57.912 1.00 53.72 263 ASN A C 1
ATOM 1416 O O . ASN A 1 209 ? 55.631 7.494 57.440 1.00 50.51 263 ASN A O 1
ATOM 1421 N N . THR A 1 210 ? 54.414 6.829 59.222 1.00 51.45 264 THR A N 1
ATOM 1422 C CA . THR A 1 210 ? 55.226 7.628 60.136 1.00 60.09 264 THR A CA 1
ATOM 1423 C C . THR A 1 210 ? 55.389 6.918 61.466 1.00 59.75 264 THR A C 1
ATOM 1424 O O . THR A 1 210 ? 54.470 6.243 61.936 1.00 56.01 264 THR A O 1
ATOM 1428 N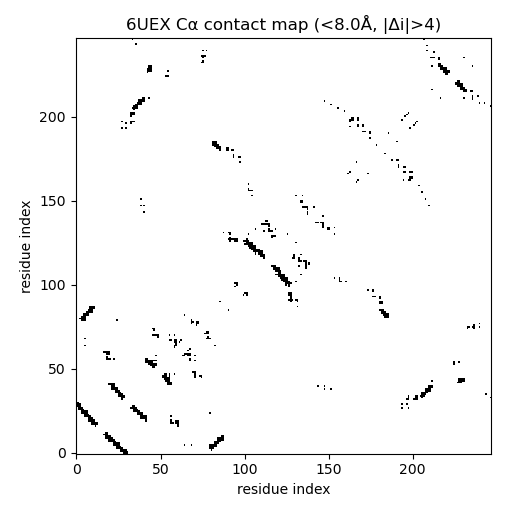 N . ASN A 1 211 ? 56.549 7.124 62.098 1.00 53.66 265 ASN A N 1
ATOM 1429 C CA . ASN A 1 211 ? 56.793 6.590 63.434 1.00 58.62 265 ASN A CA 1
ATOM 1430 C C . ASN A 1 211 ? 56.702 7.656 64.526 1.00 65.84 265 ASN A C 1
ATOM 1431 O O . ASN A 1 211 ? 57.178 7.427 65.640 1.00 67.10 265 ASN A O 1
ATOM 1436 N N . ILE A 1 212 ? 56.114 8.813 64.235 1.00 62.61 266 ILE A N 1
ATOM 1437 C CA . ILE A 1 212 ? 55.858 9.786 65.307 1.00 62.45 266 ILE A CA 1
ATOM 1438 C C . ILE A 1 212 ? 54.839 9.198 66.275 1.00 61.09 266 ILE A C 1
ATOM 1439 O O . ILE A 1 212 ? 53.835 8.622 65.827 1.00 70.06 266 ILE A O 1
ATOM 1444 N N . PRO A 1 213 ? 55.044 9.294 67.587 1.00 65.73 267 PRO A N 1
ATOM 1445 C CA . PRO A 1 213 ? 53.952 8.976 68.520 1.00 75.53 267 PRO A CA 1
ATOM 1446 C C . PRO A 1 213 ? 52.818 9.976 68.361 1.00 67.55 267 PRO A C 1
ATOM 1447 O O . PRO A 1 213 ? 53.051 11.179 68.233 1.00 71.10 267 PRO A O 1
ATOM 1451 N N . ASP A 1 214 ? 51.576 9.475 68.379 1.00 102.34 268 ASP A N 1
ATOM 1452 C CA . ASP A 1 214 ? 50.439 10.337 68.053 1.00 105.66 268 ASP A CA 1
ATOM 1453 C C . ASP A 1 214 ? 50.307 11.505 69.021 1.00 99.92 268 ASP A C 1
ATOM 1454 O O . ASP A 1 214 ? 49.815 12.576 68.639 1.00 93.73 268 ASP A O 1
ATOM 1459 N N . SER A 1 215 ? 50.732 11.324 70.271 1.00 91.11 269 SER A N 1
ATOM 1460 C CA . SER A 1 215 ? 50.809 12.460 71.178 1.00 94.61 269 SER A CA 1
ATOM 1461 C C . SER A 1 215 ? 51.719 13.544 70.622 1.00 82.08 269 SER A C 1
ATOM 1462 O O . SER A 1 215 ? 51.520 14.730 70.907 1.00 80.40 269 SER A O 1
ATOM 1465 N N . GLY A 1 216 ? 52.712 13.163 69.819 1.00 75.71 270 GLY A N 1
ATOM 1466 C CA . GLY A 1 216 ? 53.642 14.119 69.256 1.00 72.17 270 GLY A CA 1
ATOM 1467 C C . GLY A 1 216 ? 53.037 14.937 68.134 1.00 67.01 270 GLY A C 1
ATOM 1468 O O . GLY A 1 216 ? 53.341 16.123 67.989 1.00 65.37 270 GLY A O 1
ATOM 1469 N N . ILE A 1 217 ? 52.190 14.316 67.314 1.00 64.41 271 ILE A N 1
ATOM 1470 C CA . ILE A 1 217 ? 51.455 15.093 66.323 1.00 73.66 271 ILE A CA 1
ATOM 1471 C C . ILE A 1 217 ? 50.560 16.113 67.020 1.00 74.78 271 ILE A C 1
ATOM 1472 O O . ILE A 1 217 ? 50.494 17.281 66.617 1.00 71.31 271 ILE A O 1
ATOM 1477 N N . PHE A 1 218 ? 49.887 15.692 68.097 1.00 70.47 272 PHE A N 1
ATOM 1478 C CA . PHE A 1 218 ? 49.016 16.592 68.849 1.00 77.26 272 PHE A CA 1
ATOM 1479 C C . PHE A 1 218 ? 49.804 17.750 69.453 1.00 77.56 272 PHE A C 1
ATOM 1480 O O . PHE A 1 218 ? 49.425 18.917 69.308 1.00 75.47 272 PHE A O 1
ATOM 1488 N N . GLN A 1 219 ? 50.904 17.439 70.148 1.00 76.40 273 GLN A N 1
ATOM 1489 C CA . GLN A 1 219 ? 51.656 18.467 70.864 1.00 77.12 273 GLN A CA 1
ATOM 1490 C C . GLN A 1 219 ? 52.267 19.480 69.907 1.00 69.50 273 GLN A C 1
ATOM 1491 O O . GLN A 1 219 ? 52.244 20.690 70.169 1.00 73.81 273 GLN A O 1
ATOM 1497 N N . THR A 1 220 ? 52.844 19.001 68.805 1.00 62.35 274 THR A N 1
ATOM 1498 C CA . THR A 1 220 ? 53.407 19.904 67.808 1.00 60.44 274 THR A CA 1
ATOM 1499 C C . THR A 1 220 ? 52.333 20.797 67.203 1.00 70.55 274 THR A C 1
ATOM 1500 O O . THR A 1 220 ? 52.524 22.013 67.079 1.00 67.83 274 THR A O 1
ATOM 1504 N N . GLY A 1 221 ? 51.192 20.213 66.825 1.00 67.82 275 GLY A N 1
ATOM 1505 C CA . GLY A 1 221 ? 50.108 21.021 66.289 1.00 69.00 275 GLY A CA 1
ATOM 1506 C C . GLY A 1 221 ? 49.585 22.031 67.291 1.00 77.02 275 GLY A C 1
ATOM 1507 O O . GLY A 1 221 ? 49.320 23.184 66.944 1.00 85.03 275 GLY A O 1
ATOM 1508 N N . LEU A 1 222 ? 49.430 21.613 68.549 1.00 83.18 276 LEU A N 1
ATOM 1509 C CA . LEU A 1 222 ? 48.925 22.518 69.577 1.00 78.94 276 LEU A CA 1
ATOM 1510 C C . LEU A 1 222 ? 49.899 23.662 69.831 1.00 70.85 276 LEU A C 1
ATOM 1511 O O . LEU A 1 222 ? 49.512 24.838 69.826 1.00 78.91 276 LEU A O 1
ATOM 1516 N N . SER A 1 223 ? 51.169 23.333 70.077 1.00 70.08 277 SER A N 1
ATOM 1517 C CA . SER A 1 223 ? 52.147 24.364 70.404 1.00 78.98 277 SER A CA 1
ATOM 1518 C C . SER A 1 223 ? 52.332 25.328 69.243 1.00 75.63 277 SER A C 1
ATOM 1519 O O . SER A 1 223 ? 52.242 26.550 69.411 1.00 85.06 277 SER A O 1
ATOM 1522 N N . PHE A 1 224 ? 52.580 24.789 68.050 1.00 69.46 278 PHE A N 1
ATOM 1523 C CA . PHE A 1 224 ? 52.830 25.631 66.886 1.00 68.06 278 PHE A CA 1
ATOM 1524 C C . PHE A 1 224 ? 51.572 26.383 66.463 1.00 74.77 278 PHE A C 1
ATOM 1525 O O . PHE A 1 224 ? 51.640 27.561 66.094 1.00 77.94 278 PHE A O 1
ATOM 1533 N N . GLY A 1 225 ? 50.412 25.726 66.521 1.00 70.85 279 GLY A N 1
ATOM 1534 C CA . GLY A 1 225 ? 49.183 26.342 66.056 1.00 73.40 279 GLY A CA 1
ATOM 1535 C C . GLY A 1 225 ? 48.674 27.476 66.920 1.00 83.77 279 GLY A C 1
ATOM 1536 O O . GLY A 1 225 ? 47.941 28.334 66.418 1.00 94.13 279 GLY A O 1
ATOM 1537 N N . ILE A 1 226 ? 49.031 27.499 68.202 1.00 84.37 280 ILE A N 1
ATOM 1538 C CA . ILE A 1 226 ? 48.534 28.499 69.135 1.00 95.52 280 ILE A CA 1
ATOM 1539 C C . ILE A 1 226 ? 49.618 29.493 69.532 1.00 97.87 280 ILE A C 1
ATOM 1540 O O . ILE A 1 226 ? 49.336 30.679 69.714 1.00 108.96 280 ILE A O 1
ATOM 1545 N N . ARG A 1 227 ? 50.864 29.035 69.677 1.00 89.40 281 ARG A N 1
ATOM 1546 C CA . ARG A 1 227 ? 51.911 29.874 70.248 1.00 96.33 281 ARG A CA 1
ATOM 1547 C C . ARG A 1 227 ? 53.200 29.859 69.432 1.00 92.16 281 ARG A C 1
ATOM 1548 O O . ARG A 1 227 ? 54.247 30.266 69.938 1.00 96.56 281 ARG A O 1
ATOM 1550 N N . GLY A 1 228 ? 53.156 29.416 68.182 1.00 78.91 282 GLY A N 1
ATOM 1551 C CA . GLY A 1 228 ? 54.356 29.351 67.369 1.00 76.14 282 GLY A CA 1
ATOM 1552 C C . GLY A 1 228 ? 54.568 30.600 66.530 1.00 79.76 282 GLY A C 1
ATOM 1553 O O . GLY A 1 228 ? 53.624 31.297 66.175 1.00 89.74 282 GLY A O 1
ATOM 1554 N N . GLU A 1 229 ? 55.832 30.877 66.219 1.00 84.41 283 GLU A N 1
ATOM 1555 C CA . GLU A 1 229 ? 56.157 31.962 65.301 1.00 89.73 283 GLU A CA 1
ATOM 1556 C C . GLU A 1 229 ? 55.671 31.619 63.897 1.00 85.94 283 GLU A C 1
ATOM 1557 O O . GLU A 1 229 ? 55.859 30.497 63.421 1.00 81.78 283 GLU A O 1
ATOM 1563 N N . LYS A 1 230 ? 55.042 32.592 63.233 1.00 90.15 284 LYS A N 1
ATOM 1564 C CA . LYS A 1 230 ? 54.439 32.326 61.931 1.00 87.08 284 LYS A CA 1
ATOM 1565 C C . LYS A 1 230 ? 55.482 32.246 60.825 1.00 82.86 284 LYS A C 1
ATOM 1566 O O . LYS A 1 230 ? 55.250 31.588 59.804 1.00 80.38 284 LYS A O 1
ATOM 1568 N N . ASP A 1 231 ? 56.626 32.903 61.000 1.00 73.21 285 ASP A N 1
ATOM 1569 C CA . ASP A 1 231 ? 57.692 32.865 60.007 1.00 74.61 285 ASP A CA 1
ATOM 1570 C C . ASP A 1 231 ? 58.435 31.538 60.138 1.00 71.74 285 ASP A C 1
ATOM 1571 O O . ASP A 1 231 ? 59.106 31.285 61.145 1.00 74.68 285 ASP A O 1
ATOM 1576 N N . VAL A 1 232 ? 58.320 30.685 59.127 1.00 68.09 286 VAL A N 1
ATOM 1577 C CA . VAL A 1 232 ? 59.026 29.411 59.100 1.00 55.10 286 VAL A CA 1
ATOM 1578 C C . VAL A 1 232 ? 60.215 29.564 58.162 1.00 57.05 286 VAL A C 1
ATOM 1579 O O . VAL A 1 232 ? 60.049 29.650 56.940 1.00 59.29 286 VAL A O 1
ATOM 1583 N N . LYS A 1 233 ? 61.415 29.600 58.731 1.00 57.19 287 LYS A N 1
ATOM 1584 C CA . LYS A 1 233 ? 62.607 29.801 57.928 1.00 52.64 287 LYS A CA 1
ATOM 1585 C C . LYS A 1 233 ? 62.983 28.493 57.247 1.00 55.06 287 LYS A C 1
ATOM 1586 O O . LYS A 1 233 ? 62.700 27.401 57.752 1.00 52.28 287 LYS A O 1
ATOM 1588 N N . SER A 1 234 ? 63.599 28.613 56.075 1.00 51.65 288 SER A N 1
ATOM 1589 C CA . SER A 1 234 ? 63.908 27.459 55.247 1.00 50.21 288 SER A CA 1
ATOM 1590 C C . SER A 1 234 ? 65.350 27.531 54.778 1.00 52.19 288 SER A C 1
ATOM 1591 O O . SER A 1 234 ? 65.951 28.602 54.697 1.00 50.80 288 SER A O 1
ATOM 1594 N N . LEU A 1 235 ? 65.886 26.362 54.444 1.00 43.64 289 LEU A N 1
ATOM 1595 C CA . LEU A 1 235 ? 67.247 26.221 53.954 1.00 41.89 289 LEU A CA 1
ATOM 1596 C C . LEU A 1 235 ? 67.258 25.156 52.871 1.00 47.17 289 LEU A C 1
ATOM 1597 O O . LEU A 1 235 ? 66.599 24.122 53.014 1.00 50.36 289 LEU A O 1
ATOM 1602 N N . THR A 1 236 ? 67.970 25.415 51.778 1.00 43.36 290 THR A N 1
ATOM 1603 C CA . THR A 1 236 ? 68.156 24.420 50.733 1.00 48.46 290 THR A CA 1
ATOM 1604 C C . THR A 1 236 ? 69.602 23.933 50.750 1.00 48.46 290 THR A C 1
ATOM 1605 O O . THR A 1 236 ? 70.537 24.740 50.801 1.00 44.76 290 THR A O 1
ATOM 1609 N N . VAL A 1 237 ? 69.774 22.618 50.781 1.00 42.08 291 VAL A N 1
ATOM 1610 C CA . VAL A 1 237 ? 71.089 21.968 50.785 1.00 38.44 291 VAL A CA 1
ATOM 1611 C C . VAL A 1 237 ? 71.225 21.224 49.464 1.00 42.41 291 VAL A C 1
ATOM 1612 O O . VAL A 1 237 ? 70.319 20.454 49.108 1.00 39.86 291 VAL A O 1
ATOM 1616 N N . PRO A 1 238 ? 72.310 21.430 48.695 1.00 39.99 292 PRO A N 1
ATOM 1617 C CA . PRO A 1 238 ? 73.491 22.239 49.032 1.00 40.90 292 PRO A CA 1
ATOM 1618 C C . PRO A 1 238 ? 73.277 23.742 48.852 1.00 43.84 292 PRO A C 1
ATOM 1619 O O . PRO A 1 238 ? 72.465 24.158 48.015 1.00 43.94 292 PRO A O 1
ATOM 1623 N N . ILE A 1 239 ? 74.014 24.540 49.621 1.00 47.07 293 ILE A N 1
ATOM 1624 C CA . ILE A 1 239 ? 73.873 25.992 49.558 1.00 53.06 293 ILE A CA 1
ATOM 1625 C C . ILE A 1 239 ? 74.596 26.523 48.325 1.00 52.21 293 ILE A C 1
ATOM 1626 O O . ILE A 1 239 ? 75.422 25.839 47.716 1.00 47.49 293 ILE A O 1
ATOM 1631 N N . LYS A 1 240 ? 74.262 27.758 47.952 1.00 50.79 294 LYS A N 1
ATOM 1632 C CA . LYS A 1 240 ? 74.826 28.359 46.755 1.00 47.67 294 LYS A CA 1
ATOM 1633 C C . LYS A 1 240 ? 76.354 28.335 46.801 1.00 51.61 294 LYS A C 1
ATOM 1634 O O . LYS A 1 240 ? 76.963 28.532 47.854 1.00 57.75 294 LYS A O 1
ATOM 1640 N N . ASN A 1 241 ? 76.963 28.060 45.646 1.00 50.51 295 ASN A N 1
ATOM 1641 C CA . ASN A 1 241 ? 78.422 28.095 45.464 1.00 52.25 295 ASN A CA 1
ATOM 1642 C C . ASN A 1 241 ? 79.157 27.052 46.306 1.00 50.44 295 ASN A C 1
ATOM 1643 O O . ASN A 1 241 ? 80.340 27.221 46.623 1.00 52.76 295 ASN A O 1
ATOM 1648 N N . SER A 1 242 ? 78.500 25.942 46.635 1.00 52.62 296 SER A N 1
ATOM 1649 C CA . SER A 1 242 ? 79.143 24.872 47.387 1.00 53.51 296 SER A CA 1
ATOM 1650 C C . SER A 1 242 ? 79.128 23.532 46.659 1.00 53.08 296 SER A C 1
ATOM 1651 O O . SER A 1 242 ? 79.425 22.506 47.281 1.00 47.75 296 SER A O 1
ATOM 1654 N N . TYR A 1 243 ? 78.809 23.504 45.366 1.00 44.54 297 TYR A N 1
ATOM 1655 C CA . TYR A 1 243 ? 78.552 22.235 44.698 1.00 44.22 297 TYR A CA 1
ATOM 1656 C C . TYR A 1 243 ? 78.858 22.388 43.215 1.00 50.62 297 TYR A C 1
ATOM 1657 O O . TYR A 1 243 ? 78.882 23.499 42.689 1.00 51.28 297 TYR A O 1
ATOM 1666 N N . GLU A 1 244 ? 79.112 21.268 42.536 1.00 44.76 298 GLU A N 1
ATOM 1667 C CA . GLU A 1 244 ? 78.978 21.243 41.077 1.00 51.65 298 GLU A CA 1
ATOM 1668 C C . GLU A 1 244 ? 78.313 19.945 40.646 1.00 52.19 298 GLU A C 1
ATOM 1669 O O . GLU A 1 244 ? 78.294 18.956 41.383 1.00 53.03 298 GLU A O 1
ATOM 1675 N N . ASP A 1 245 ? 77.776 19.968 39.427 1.00 58.30 299 ASP A N 1
ATOM 1676 C CA . ASP A 1 245 ? 77.180 18.782 38.827 1.00 75.76 299 ASP A CA 1
ATOM 1677 C C . ASP A 1 245 ? 78.267 17.948 38.172 1.00 74.31 299 ASP A C 1
ATOM 1678 O O . ASP A 1 245 ? 79.096 18.470 37.422 1.00 75.51 299 ASP A O 1
ATOM 1683 N N . VAL A 1 246 ? 78.269 16.652 38.453 1.00 65.04 300 VAL A N 1
ATOM 1684 C CA . VAL A 1 246 ? 79.277 15.765 37.896 1.00 79.45 300 VAL A CA 1
ATOM 1685 C C . VAL A 1 246 ? 78.600 14.518 37.352 1.00 91.31 300 VAL A C 1
ATOM 1686 O O . VAL A 1 246 ? 77.552 14.089 37.845 1.00 85.71 300 VAL A O 1
ATOM 1690 N N . ASN A 1 247 ? 79.203 13.947 36.313 1.00 94.28 301 ASN A N 1
ATOM 1691 C CA . ASN A 1 247 ? 78.733 12.700 35.732 1.00 101.57 301 ASN A CA 1
ATOM 1692 C C . ASN A 1 247 ? 79.396 11.534 36.452 1.00 101.00 301 ASN A C 1
ATOM 1693 O O . ASN A 1 247 ? 80.627 11.469 36.543 1.00 104.32 301 ASN A O 1
ATOM 1698 N N . THR A 1 248 ? 78.580 10.620 36.961 1.00 102.56 302 THR A N 1
ATOM 1699 C CA . THR A 1 248 ? 79.047 9.515 37.781 1.00 100.01 302 THR A CA 1
ATOM 1700 C C . THR A 1 248 ? 79.012 8.216 36.987 1.00 104.34 302 THR A C 1
ATOM 1701 O O . THR A 1 248 ? 78.352 8.113 35.948 1.00 96.39 302 THR A O 1
ATOM 1705 N N . ASN A 1 249 ? 79.736 7.218 37.500 1.00 118.93 303 ASN A N 1
ATOM 1706 C CA . ASN A 1 249 ? 79.816 5.905 36.871 1.00 130.36 303 ASN A CA 1
ATOM 1707 C C . ASN A 1 249 ? 78.430 5.309 36.674 1.00 131.12 303 ASN A C 1
ATOM 1708 O O . ASN A 1 249 ? 77.962 5.162 35.540 1.00 136.15 303 ASN A O 1
ATOM 1713 N N . THR A 1 250 ? 77.764 4.976 37.778 1.00 124.98 304 THR A N 1
ATOM 1714 C CA . THR A 1 250 ? 76.492 4.272 37.738 1.00 122.32 304 THR A CA 1
ATOM 1715 C C . THR A 1 250 ? 75.297 5.128 38.139 1.00 115.88 304 THR A C 1
ATOM 1716 O O . THR A 1 250 ? 74.157 4.700 37.929 1.00 118.09 304 THR A O 1
ATOM 1720 N N . ASP A 1 251 ? 75.513 6.313 38.705 1.00 108.22 305 ASP A N 1
ATOM 1721 C CA . ASP A 1 251 ? 74.399 7.142 39.149 1.00 96.08 305 ASP A CA 1
ATOM 1722 C C . ASP A 1 251 ? 73.998 8.209 38.133 1.00 103.67 305 ASP A C 1
ATOM 1723 O O . ASP A 1 251 ? 72.827 8.598 38.094 1.00 108.29 305 ASP A O 1
ATOM 17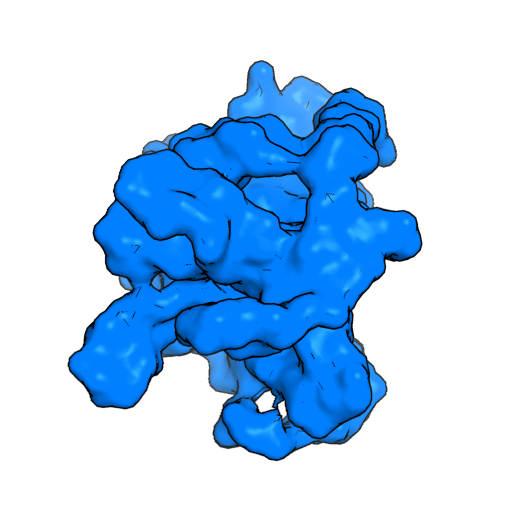28 N N . GLY A 1 252 ? 74.918 8.668 37.287 1.00 103.20 306 GLY A N 1
ATOM 1729 C CA . GLY A 1 252 ? 74.568 9.617 36.246 1.00 96.41 306 GLY A CA 1
ATOM 1730 C C . GLY A 1 252 ? 74.842 11.062 36.614 1.00 98.10 306 GLY A C 1
ATOM 1731 O O . GLY A 1 252 ? 75.990 11.432 36.867 1.00 101.91 306 GLY A O 1
ATOM 1732 N N . SER A 1 253 ? 73.798 11.889 36.640 1.00 98.43 307 SER A N 1
ATOM 1733 C CA . SER A 1 253 ? 73.925 13.298 36.998 1.00 90.55 307 SER A CA 1
ATOM 1734 C C . SER A 1 253 ? 73.761 13.444 38.506 1.00 75.69 307 SER A C 1
ATOM 1735 O O . SER A 1 253 ? 72.716 13.082 39.056 1.00 77.33 307 SER A O 1
ATOM 1738 N N . ALA A 1 254 ? 74.789 13.969 39.174 1.00 63.11 308 ALA A N 1
ATOM 1739 C CA . ALA A 1 254 ? 74.777 14.062 40.626 1.00 52.57 308 ALA A CA 1
ATOM 1740 C C . ALA A 1 254 ? 75.381 15.393 41.046 1.00 56.66 308 ALA A C 1
ATOM 1741 O O . ALA A 1 254 ? 75.971 16.113 40.239 1.00 63.36 308 ALA A O 1
ATOM 1743 N N . LEU A 1 255 ? 75.202 15.744 42.314 1.00 43.45 309 LEU A N 1
ATOM 1744 C CA . LEU A 1 255 ? 75.714 17.000 42.847 1.00 42.26 309 LEU A CA 1
ATOM 1745 C C . LEU A 1 255 ? 76.875 16.661 43.768 1.00 46.20 309 LEU A C 1
ATOM 1746 O O . LEU A 1 255 ? 76.675 16.021 44.807 1.00 43.17 309 LEU A O 1
ATOM 1751 N N . GLN A 1 256 ? 78.081 17.071 43.375 1.00 47.37 310 GLN A N 1
ATOM 1752 C CA . GLN A 1 256 ? 79.257 16.950 44.21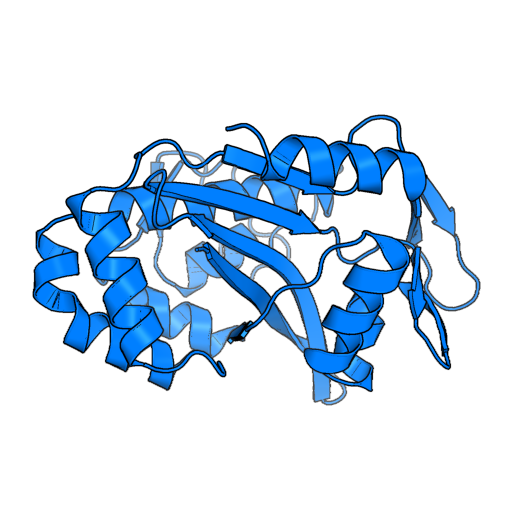9 1.00 50.28 310 GLN A CA 1
ATOM 1753 C C . GLN A 1 256 ? 79.326 18.204 45.080 1.00 45.23 310 GLN A C 1
ATOM 1754 O O . GLN A 1 256 ? 79.445 19.306 44.547 1.00 50.56 310 GLN A O 1
ATOM 1760 N N . ILE A 1 257 ? 79.249 18.045 46.400 1.00 44.79 311 ILE A N 1
ATOM 1761 C CA . ILE A 1 257 ? 79.125 19.195 47.287 1.00 46.87 311 ILE A CA 1
ATOM 1762 C C . ILE A 1 257 ? 80.300 19.227 48.256 1.00 55.64 311 ILE A C 1
ATOM 1763 O O . ILE A 1 257 ? 80.953 18.216 48.527 1.00 52.39 311 ILE A O 1
ATOM 1768 N N . ASN A 1 258 ? 80.564 20.420 48.778 1.00 50.52 312 ASN A N 1
ATOM 1769 C CA . ASN A 1 258 ? 81.491 20.591 49.889 1.00 47.60 312 ASN A CA 1
ATOM 1770 C C . ASN A 1 258 ? 80.699 20.258 51.148 1.00 50.37 312 ASN A C 1
ATOM 1771 O O . ASN A 1 258 ? 79.909 21.067 51.632 1.00 44.88 312 ASN A O 1
ATOM 1776 N N . LYS A 1 259 ? 80.916 19.059 51.693 1.00 50.61 313 LYS A N 1
ATOM 1777 C CA . LYS A 1 259 ? 80.132 18.634 52.849 1.00 56.55 313 LYS A CA 1
ATOM 1778 C C . LYS A 1 259 ? 80.407 19.514 54.062 1.00 51.18 313 LYS A C 1
ATOM 1779 O O . LYS A 1 259 ? 79.489 19.841 54.822 1.00 56.05 313 LYS A O 1
ATOM 1785 N N . ASN A 1 260 ? 81.661 19.906 54.269 1.00 51.38 314 ASN A N 1
ATOM 1786 C CA . ASN A 1 260 ? 81.978 20.672 55.469 1.00 60.81 314 ASN A CA 1
ATOM 1787 C C . ASN A 1 260 ? 81.343 22.059 55.429 1.00 56.01 314 ASN A C 1
ATOM 1788 O O . ASN A 1 260 ? 80.824 22.534 56.445 1.00 61.85 314 ASN A O 1
ATOM 1793 N N . THR A 1 261 ? 81.376 22.721 54.270 1.00 59.91 315 THR A N 1
ATOM 1794 C CA . THR A 1 261 ? 80.702 24.010 54.133 1.00 64.00 315 THR A CA 1
ATOM 1795 C C . THR A 1 261 ? 79.195 23.867 54.378 1.00 59.23 315 THR A C 1
ATOM 1796 O O . THR A 1 261 ? 78.566 24.715 55.030 1.00 51.82 315 THR A O 1
ATOM 1800 N N . ASN A 1 262 ? 78.600 22.785 53.886 1.00 50.07 316 ASN A N 1
ATOM 1801 C CA . ASN A 1 262 ? 77.169 22.612 54.073 1.00 48.98 316 ASN A CA 1
ATOM 1802 C C . ASN A 1 262 ? 76.839 22.222 55.515 1.00 55.70 316 ASN A C 1
ATOM 1803 O O . ASN A 1 262 ? 75.827 22.678 56.063 1.00 51.92 316 ASN A O 1
ATOM 1808 N N . LYS A 1 263 ? 77.697 21.411 56.153 1.00 52.08 317 LYS A N 1
ATOM 1809 C CA . LYS A 1 263 ? 77.525 21.081 57.571 1.00 51.46 317 LYS A CA 1
ATOM 1810 C C . LYS A 1 263 ? 77.496 22.338 58.436 1.00 59.78 317 LYS A C 1
ATOM 1811 O O . LYS A 1 263 ? 76.730 22.429 59.406 1.00 51.89 317 LYS A O 1
ATOM 1817 N N . GLN A 1 264 ? 78.365 23.300 58.132 1.00 56.66 318 GLN A N 1
ATOM 1818 C CA . GLN A 1 264 ? 78.417 24.520 58.926 1.00 60.21 318 GLN A CA 1
ATOM 1819 C C . GLN A 1 264 ? 77.197 25.397 58.672 1.00 54.98 318 GLN A C 1
ATOM 1820 O O . GLN A 1 264 ? 76.653 25.997 59.606 1.00 64.19 318 GLN A O 1
ATOM 1826 N N . ALA A 1 265 ? 76.773 25.510 57.412 1.00 55.07 319 ALA A N 1
ATOM 1827 C CA . ALA A 1 265 ? 75.559 26.259 57.109 1.00 57.22 319 ALA A CA 1
ATOM 1828 C C . ALA A 1 265 ? 74.360 25.654 57.821 1.00 55.56 319 ALA A C 1
ATOM 1829 O O . ALA A 1 265 ? 73.518 26.377 58.364 1.00 57.17 319 ALA A O 1
ATOM 1831 N N . ILE A 1 266 ? 74.264 24.324 57.826 1.00 50.51 320 ILE A N 1
ATOM 1832 C CA . ILE A 1 266 ? 73.139 23.661 58.470 1.00 48.61 320 ILE A CA 1
ATOM 1833 C C . ILE A 1 266 ? 73.156 23.937 59.965 1.00 64.32 320 ILE A C 1
ATOM 1834 O O . ILE A 1 266 ? 72.124 24.248 60.573 1.00 62.11 320 ILE A O 1
ATOM 1839 N N . LYS A 1 267 ? 74.333 23.826 60.579 1.00 57.97 321 LYS A N 1
ATOM 1840 C CA . LYS A 1 267 ? 74.454 24.097 62.005 1.00 59.56 321 LYS A CA 1
ATOM 1841 C C . LYS A 1 267 ? 74.118 25.550 62.318 1.00 62.66 321 LYS A C 1
ATOM 1842 O O . LYS A 1 267 ? 73.460 25.836 63.325 1.00 65.68 321 LYS A O 1
ATOM 1848 N N . ASP A 1 268 ? 74.549 26.483 61.463 1.00 63.60 322 ASP A N 1
ATOM 1849 C CA . ASP A 1 268 ? 74.203 27.889 61.675 1.00 67.41 322 ASP A CA 1
ATOM 1850 C C . ASP A 1 268 ? 72.704 28.118 61.532 1.00 70.38 322 ASP A C 1
ATOM 1851 O O . ASP A 1 268 ? 72.110 28.907 62.279 1.00 68.21 322 ASP A O 1
ATOM 1856 N N . PHE A 1 269 ? 72.087 27.459 60.551 1.00 62.19 323 PHE A N 1
ATOM 1857 C CA . PHE A 1 269 ? 70.670 27.661 60.287 1.00 63.84 323 PHE A CA 1
ATOM 1858 C C . PHE A 1 269 ? 69.820 27.154 61.443 1.00 60.89 323 PHE A C 1
ATOM 1859 O O . PHE A 1 269 ? 68.836 27.794 61.827 1.00 65.14 323 PHE A O 1
ATOM 1867 N N . LEU A 1 270 ? 70.204 26.027 62.035 1.00 59.20 324 LEU A N 1
ATOM 1868 C CA . LEU A 1 270 ? 69.354 25.355 63.007 1.00 69.15 324 LEU A CA 1
ATOM 1869 C C . LEU A 1 270 ? 69.488 25.895 64.423 1.00 85.74 324 LEU A C 1
ATOM 1870 O O . LEU A 1 270 ? 68.623 25.606 65.258 1.00 94.88 324 LEU A O 1
ATOM 1875 N N . ASP A 1 271 ? 70.537 26.661 64.721 1.00 92.38 325 ASP A N 1
ATOM 1876 C CA . ASP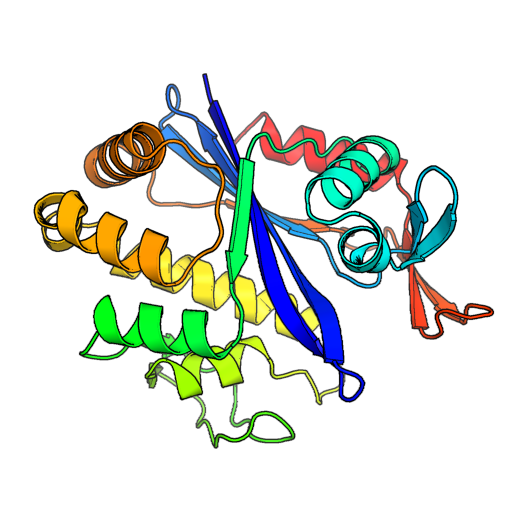 A 1 271 ? 70.757 27.105 66.094 1.00 102.75 325 ASP A CA 1
ATOM 1877 C C . ASP A 1 271 ? 70.181 28.488 66.367 1.00 107.69 325 ASP A C 1
ATOM 1878 O O . ASP A 1 271 ? 69.587 28.710 67.429 1.00 111.94 325 ASP A O 1
ATOM 1883 N N . GLU A 1 272 ? 70.344 29.426 65.437 1.00 109.69 326 GLU A N 1
ATOM 1884 C CA . GLU A 1 272 ? 69.870 30.795 65.609 1.00 124.47 326 GLU A CA 1
ATOM 1885 C C . GLU A 1 272 ? 68.831 31.096 64.540 1.00 124.26 326 GLU A C 1
ATOM 1886 O O . GLU A 1 272 ? 69.117 30.984 63.342 1.00 122.67 326 GLU A O 1
ATOM 1892 N N . ASP A 1 273 ? 67.636 31.484 64.983 1.00 119.34 327 ASP A N 1
ATOM 1893 C CA . ASP A 1 273 ? 66.493 31.767 64.119 1.00 101.91 327 ASP A CA 1
ATOM 1894 C C . ASP A 1 273 ? 66.806 32.591 62.877 1.00 105.91 327 ASP A C 1
ATOM 1895 O O . ASP A 1 273 ? 65.962 33.367 62.422 1.00 113.65 327 ASP A O 1
#